Protein AF-0000000075210808 (afdb_homodimer)

Sequence (376 aa):
MTNLFKVLSKISIILFYVLSAFGMLIIVLDSFRVFAPDSAITKSLGEVEPIFSYLNLNFHEQPAVYSQKSFLMLSLVSTITTFAVVVLFLWFMHKLLKNIHTDSLFMIENVSILMKMGLTIMIIGAASSLIEGILINRSLSDVQIANATISYSNIQFADYVINGIVLIIFSLALKKAVIAVEENKHTIMTNLFKVLSKISIILFYVLSAFGMLIIVLDSFRVFAPDSAITKSLGEVEPIFSYLNLNFHEQPAVYSQKSFLMLSLVSTITTFAVVVLFLWFMHKLLKNIHTDSLFMIENVSILMKMGLTIMIIGAASSLIEGILINRSLSDVQIANATISYSNIQFADYVINGIVLIIFSLALKKAVIAVEENKHTI

pLDDT: mean 92.18, std 7.89, range [45.06, 98.38]

Structure (mmCIF, N/CA/C/O backbone):
data_AF-0000000075210808-model_v1
#
loop_
_entity.id
_entity.type
_entity.pdbx_description
1 polymer 'DUF2975 domain-containing protein'
#
loop_
_atom_site.group_PDB
_atom_site.id
_atom_site.type_symbol
_atom_site.label_atom_id
_atom_site.label_alt_id
_atom_site.label_comp_id
_atom_site.label_asym_id
_atom_site.label_entity_id
_atom_site.label_seq_id
_atom_site.pdbx_PDB_ins_code
_atom_site.Cartn_x
_atom_site.Cartn_y
_atom_site.Cartn_z
_atom_site.occupancy
_atom_site.B_iso_or_equiv
_atom_site.auth_seq_id
_atom_site.auth_comp_id
_atom_site.auth_asym_id
_atom_site.auth_atom_id
_atom_site.pdbx_PDB_model_num
ATOM 1 N N . MET A 1 1 ? 1.921 13.906 25.094 1 62.72 1 MET A N 1
ATOM 2 C CA . MET A 1 1 ? 1.88 13.805 23.641 1 62.72 1 MET A CA 1
ATOM 3 C C . MET A 1 1 ? 3.201 14.258 23.031 1 62.72 1 MET A C 1
ATOM 5 O O . MET A 1 1 ? 3.701 13.633 22.094 1 62.72 1 MET A O 1
ATOM 9 N N . THR A 1 2 ? 3.939 15.086 23.656 1 67.38 2 THR A N 1
ATOM 10 C CA . THR A 1 2 ? 5.246 15.555 23.203 1 67.38 2 THR A CA 1
ATOM 11 C C . THR A 1 2 ? 6.27 14.422 23.25 1 67.38 2 THR A C 1
ATOM 13 O O . THR A 1 2 ? 7.074 14.258 22.328 1 67.38 2 THR A O 1
ATOM 16 N N . ASN A 1 3 ? 5.957 13.594 24.109 1 88.31 3 ASN A N 1
ATOM 17 C CA . ASN A 1 3 ? 6.91 12.5 24.266 1 88.31 3 ASN A CA 1
ATOM 18 C C . ASN A 1 3 ? 6.73 11.445 23.188 1 88.31 3 ASN A C 1
ATOM 20 O O . ASN A 1 3 ? 7.703 10.82 22.766 1 88.31 3 ASN A O 1
ATOM 24 N N . LEU A 1 4 ? 5.598 11.281 22.75 1 90.5 4 LEU A N 1
ATOM 25 C CA . LEU A 1 4 ? 5.312 10.297 21.719 1 90.5 4 LEU A CA 1
ATOM 26 C C . LEU A 1 4 ? 6.035 10.648 20.422 1 90.5 4 LEU A C 1
ATOM 28 O O . LEU A 1 4 ? 6.664 9.781 19.797 1 90.5 4 LEU A O 1
ATOM 32 N N . PHE A 1 5 ? 6.023 11.828 20.078 1 93.62 5 PHE A N 1
ATOM 33 C CA . PHE A 1 5 ? 6.66 12.258 18.844 1 93.62 5 PHE A CA 1
ATOM 34 C C . PHE A 1 5 ? 8.18 12.141 18.938 1 93.62 5 PHE A C 1
ATOM 36 O O . PHE A 1 5 ? 8.844 11.82 17.969 1 93.62 5 PHE A O 1
ATOM 43 N N . LYS A 1 6 ? 8.648 12.398 20.109 1 95.31 6 LYS A N 1
ATOM 44 C CA . LYS A 1 6 ? 10.086 12.234 20.328 1 95.31 6 LYS A CA 1
ATOM 45 C C . LYS A 1 6 ? 10.492 10.773 20.172 1 95.31 6 LYS A C 1
ATOM 47 O O . LYS A 1 6 ? 11.5 10.461 19.531 1 95.31 6 LYS A O 1
ATOM 52 N N . VAL A 1 7 ? 9.766 9.93 20.766 1 95.62 7 VAL A N 1
ATOM 53 C CA . VAL A 1 7 ? 10.055 8.5 20.734 1 95.62 7 VAL A CA 1
ATOM 54 C C . VAL A 1 7 ? 9.953 7.992 19.297 1 95.62 7 VAL A C 1
ATOM 56 O O . VAL A 1 7 ? 10.828 7.27 18.812 1 95.62 7 VAL A O 1
ATOM 59 N N . LEU A 1 8 ? 8.875 8.344 18.609 1 95.5 8 LEU A N 1
ATOM 60 C CA . LEU A 1 8 ? 8.672 7.918 17.234 1 95.5 8 LEU A CA 1
ATOM 61 C C . LEU A 1 8 ? 9.781 8.453 16.328 1 95.5 8 LEU A C 1
ATOM 63 O O . LEU A 1 8 ? 10.195 7.785 15.383 1 95.5 8 LEU A O 1
ATOM 67 N N . SER A 1 9 ? 10.227 9.625 16.609 1 96.88 9 SER A N 1
ATOM 68 C CA . SER A 1 9 ? 11.336 10.188 15.844 1 96.88 9 SER A CA 1
ATOM 69 C C . SER A 1 9 ? 12.609 9.367 16.047 1 96.88 9 SER A C 1
ATOM 71 O O . SER A 1 9 ? 13.312 9.062 15.07 1 96.88 9 SER A O 1
ATOM 73 N N . LYS A 1 10 ? 12.883 9.039 17.25 1 97.44 10 LYS A N 1
ATOM 74 C CA . LYS A 1 10 ? 14.062 8.242 17.562 1 97.44 10 LYS A CA 1
ATOM 75 C C . LYS A 1 10 ? 13.977 6.863 16.906 1 97.44 10 LYS A C 1
ATOM 77 O O . LYS A 1 10 ? 14.969 6.371 16.359 1 97.44 10 LYS A O 1
ATOM 82 N N . ILE A 1 11 ? 12.836 6.266 16.969 1 97.12 11 ILE A N 1
ATOM 83 C CA . ILE A 1 11 ? 12.641 4.969 16.328 1 97.12 11 ILE A CA 1
ATOM 84 C C . ILE A 1 11 ? 12.883 5.086 14.82 1 97.12 11 ILE A C 1
ATOM 86 O O . ILE A 1 11 ? 13.539 4.23 14.227 1 97.12 11 ILE A O 1
ATOM 90 N N . SER A 1 12 ? 12.391 6.113 14.258 1 97.31 12 SER A N 1
ATOM 91 C CA . SER A 1 12 ? 12.547 6.324 12.82 1 97.31 12 SER A CA 1
ATOM 92 C C . SER A 1 12 ? 14.016 6.453 12.438 1 97.31 12 SER A C 1
ATOM 94 O O . SER A 1 12 ? 14.461 5.879 11.438 1 97.31 12 SER A O 1
ATOM 96 N N . ILE A 1 13 ? 14.781 7.145 13.195 1 98.06 13 ILE A N 1
ATOM 97 C CA . ILE A 1 13 ? 16.172 7.375 12.844 1 98.06 13 ILE A CA 1
ATOM 98 C C . ILE A 1 13 ? 16.984 6.094 13.062 1 98.06 13 ILE A C 1
ATOM 100 O O . ILE A 1 13 ? 17.922 5.805 12.305 1 98.06 13 ILE A O 1
ATOM 104 N N . ILE A 1 14 ? 16.672 5.406 14.07 1 98.38 14 ILE A N 1
ATOM 105 C CA . ILE A 1 14 ? 17.344 4.133 14.312 1 98.38 14 ILE A CA 1
ATOM 106 C C . ILE A 1 14 ? 17.078 3.178 13.156 1 98.38 14 ILE A C 1
ATOM 108 O O . ILE A 1 14 ? 18 2.568 12.617 1 98.38 14 ILE A O 1
ATOM 112 N N . LEU A 1 15 ? 15.797 3.064 12.773 1 98.06 15 LEU A N 1
ATOM 113 C CA . LEU A 1 15 ? 15.438 2.205 11.656 1 98.06 15 LEU A CA 1
ATOM 114 C C . LEU A 1 15 ? 16.109 2.682 10.367 1 98.06 15 LEU A C 1
ATOM 116 O O . LEU A 1 15 ? 16.469 1.87 9.516 1 98.06 15 LEU A O 1
ATOM 120 N N . PHE A 1 16 ? 16.234 3.938 10.281 1 98.12 16 PHE A N 1
ATOM 121 C CA . PHE A 1 16 ? 16.906 4.5 9.117 1 98.12 16 PHE A CA 1
ATOM 122 C C . PHE A 1 16 ? 18.344 3.982 9.023 1 98.12 16 PHE A C 1
ATOM 124 O O . PHE A 1 16 ? 18.766 3.502 7.965 1 98.12 16 PHE A O 1
ATOM 131 N N . TYR A 1 17 ? 19.062 4.055 10.062 1 98.25 17 TYR A N 1
ATOM 132 C CA . TYR A 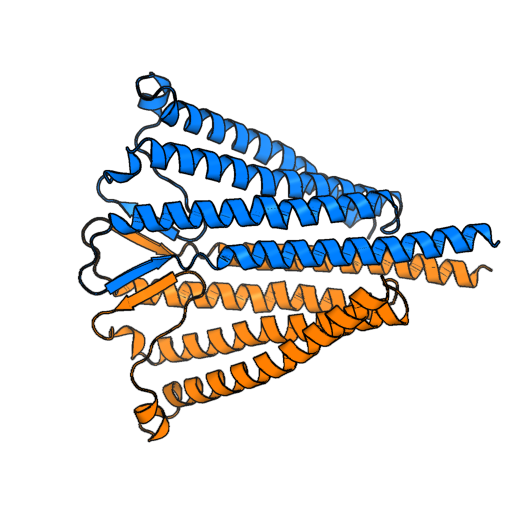1 17 ? 20.453 3.633 10.047 1 98.25 17 TYR A CA 1
ATOM 133 C C . TYR A 1 17 ? 20.562 2.123 9.867 1 98.25 17 TYR A C 1
ATOM 135 O O . TYR A 1 17 ? 21.406 1.641 9.102 1 98.25 17 TYR A O 1
ATOM 143 N N . VAL A 1 18 ? 19.75 1.401 10.523 1 98.25 18 VAL A N 1
ATOM 144 C CA . VAL A 1 18 ? 19.781 -0.055 10.438 1 98.25 18 VAL A CA 1
ATOM 145 C C . VAL A 1 18 ? 19.469 -0.499 9.008 1 98.25 18 VAL A C 1
ATOM 147 O O . VAL A 1 18 ? 20.203 -1.296 8.422 1 98.25 18 VAL A O 1
ATOM 150 N N . LEU A 1 19 ? 18.422 0.028 8.445 1 97.75 19 LEU A N 1
ATOM 151 C CA . LEU A 1 19 ? 18 -0.379 7.105 1 97.75 19 LEU A CA 1
ATOM 152 C C . LEU A 1 19 ? 18.969 0.145 6.051 1 97.75 19 LEU A C 1
ATOM 154 O O . LEU A 1 19 ? 19.172 -0.495 5.016 1 97.75 19 LEU A O 1
ATOM 158 N N . SER A 1 20 ? 19.547 1.291 6.328 1 98.25 20 SER A N 1
ATOM 159 C CA . SER A 1 20 ? 20.562 1.795 5.41 1 98.25 20 SER A CA 1
ATOM 160 C C . SER A 1 20 ? 21.766 0.872 5.371 1 98.25 20 SER A C 1
ATOM 162 O O . SER A 1 20 ? 22.281 0.564 4.293 1 98.25 20 SER A O 1
ATOM 164 N N . ALA A 1 21 ? 22.141 0.429 6.504 1 97.94 21 ALA A N 1
ATOM 165 C CA . ALA A 1 21 ? 23.281 -0.479 6.57 1 97.94 21 ALA A CA 1
ATOM 166 C C . ALA A 1 21 ? 22.969 -1.816 5.91 1 97.94 21 ALA A C 1
ATOM 168 O O . ALA A 1 21 ? 23.734 -2.305 5.074 1 97.94 21 ALA A O 1
ATOM 169 N N . PHE A 1 22 ? 21.844 -2.314 6.297 1 97.06 22 PHE A N 1
ATOM 170 C CA . PHE A 1 22 ? 21.422 -3.588 5.73 1 97.06 22 PHE A CA 1
ATOM 171 C C . PHE A 1 22 ? 21.203 -3.469 4.227 1 97.06 22 PHE A C 1
ATOM 173 O O . PHE A 1 22 ? 21.609 -4.355 3.467 1 97.06 22 PHE A O 1
ATOM 180 N N . GLY A 1 23 ? 20.547 -2.398 3.828 1 96.38 23 GLY A N 1
ATOM 181 C CA . GLY A 1 23 ? 20.312 -2.168 2.412 1 96.38 23 GLY A CA 1
ATOM 182 C C . GLY A 1 23 ? 21.594 -2.031 1.61 1 96.38 23 GLY A C 1
ATOM 183 O O . GLY A 1 23 ? 21.719 -2.602 0.524 1 96.38 23 GLY A O 1
ATOM 184 N N . MET A 1 24 ? 22.547 -1.296 2.16 1 97.5 24 MET A N 1
ATOM 185 C CA . MET A 1 24 ? 23.828 -1.122 1.483 1 97.5 24 MET A CA 1
ATOM 186 C C . MET A 1 24 ? 24.547 -2.459 1.319 1 97.5 24 MET A C 1
ATOM 188 O O . MET A 1 24 ? 25.109 -2.738 0.263 1 97.5 24 MET A O 1
ATOM 192 N N . LEU A 1 25 ? 24.484 -3.25 2.314 1 96.62 25 LEU A N 1
ATOM 193 C CA . LEU A 1 25 ? 25.109 -4.566 2.248 1 96.62 25 LEU A CA 1
ATOM 194 C C . LEU A 1 25 ? 24.469 -5.414 1.149 1 96.62 25 LEU A C 1
ATOM 196 O O . LEU A 1 25 ? 25.188 -6.023 0.344 1 96.62 25 LEU A O 1
ATOM 200 N N . ILE A 1 26 ? 23.188 -5.445 1.104 1 95.31 26 ILE A N 1
ATOM 201 C CA . ILE A 1 26 ? 22.469 -6.25 0.114 1 95.31 26 ILE A CA 1
ATOM 202 C C . ILE A 1 26 ? 22.781 -5.723 -1.288 1 95.31 26 ILE A C 1
ATOM 204 O O . ILE A 1 26 ? 23 -6.504 -2.217 1 95.31 26 ILE A O 1
ATOM 208 N N . ILE A 1 27 ? 22.781 -4.438 -1.438 1 96.81 27 ILE A N 1
ATOM 209 C CA . ILE A 1 27 ? 23.047 -3.818 -2.732 1 96.81 27 ILE A CA 1
ATOM 210 C C . ILE A 1 27 ? 24.438 -4.184 -3.209 1 96.81 27 ILE A C 1
ATOM 212 O O . ILE A 1 27 ? 24.641 -4.523 -4.379 1 96.81 27 ILE A O 1
ATOM 216 N N . VAL A 1 28 ? 25.375 -4.137 -2.314 1 96.12 28 VAL A N 1
ATOM 217 C CA . VAL A 1 28 ? 26.75 -4.484 -2.668 1 96.12 28 VAL A CA 1
ATOM 218 C C . VAL A 1 28 ? 26.812 -5.953 -3.084 1 96.12 28 VAL A C 1
ATOM 220 O O . VAL A 1 28 ? 27.406 -6.285 -4.113 1 96.12 28 VAL A O 1
ATOM 223 N N . LEU A 1 29 ? 26.219 -6.781 -2.314 1 94.31 29 LEU A N 1
ATOM 224 C CA . LEU A 1 29 ? 26.25 -8.203 -2.625 1 94.31 29 LEU A CA 1
ATOM 225 C C . LEU A 1 29 ? 25.578 -8.484 -3.967 1 94.31 29 LEU A C 1
ATOM 227 O O . LEU A 1 29 ? 26.094 -9.25 -4.777 1 94.31 29 LEU A O 1
ATOM 231 N N . ASP A 1 30 ? 24.484 -7.836 -4.195 1 93.94 30 ASP A N 1
ATOM 232 C CA . ASP A 1 30 ? 23.781 -7.996 -5.465 1 93.94 30 ASP A CA 1
ATOM 233 C C . ASP A 1 30 ? 24.609 -7.438 -6.621 1 93.94 30 ASP A C 1
ATOM 235 O O . ASP A 1 30 ? 24.547 -7.957 -7.738 1 93.94 30 ASP A O 1
ATOM 239 N N . SER A 1 31 ? 25.312 -6.406 -6.324 1 95.44 31 SER A N 1
ATOM 240 C CA . SER A 1 31 ? 26.156 -5.809 -7.363 1 95.44 31 SER A CA 1
ATOM 241 C C . SER A 1 31 ? 27.25 -6.773 -7.816 1 95.44 31 SER A C 1
ATOM 243 O O . SER A 1 31 ? 27.609 -6.797 -8.992 1 95.44 31 SER A O 1
ATOM 245 N N . PHE A 1 32 ? 27.75 -7.609 -6.91 1 94.44 32 PHE A N 1
ATOM 246 C CA . PHE A 1 32 ? 28.75 -8.602 -7.273 1 94.44 32 PHE A CA 1
ATOM 247 C C . PHE A 1 32 ? 28.172 -9.641 -8.227 1 94.44 32 PHE A C 1
ATOM 249 O O . PHE A 1 32 ? 28.844 -10.094 -9.156 1 94.44 32 PHE A O 1
ATOM 256 N N . ARG A 1 33 ? 26.969 -9.969 -7.977 1 93.62 33 ARG A N 1
ATOM 257 C CA . ARG A 1 33 ? 26.328 -10.953 -8.836 1 93.62 33 ARG A CA 1
ATOM 258 C C . ARG A 1 33 ? 26.219 -10.438 -10.273 1 93.62 33 ARG A C 1
ATOM 260 O O . ARG A 1 33 ? 26.328 -11.219 -11.227 1 93.62 33 ARG A O 1
ATOM 267 N N . VAL A 1 34 ? 26.078 -9.133 -10.398 1 94.88 34 VAL A N 1
ATOM 268 C CA . VAL A 1 34 ? 25.844 -8.523 -11.711 1 94.88 34 VAL A CA 1
ATOM 269 C C . VAL A 1 34 ? 27.188 -8.219 -12.367 1 94.88 34 VAL A C 1
ATOM 271 O O . VAL A 1 34 ? 27.391 -8.539 -13.547 1 94.88 34 VAL A O 1
ATOM 274 N N . PHE A 1 35 ? 28.141 -7.68 -11.641 1 95.19 35 PHE A N 1
ATOM 275 C CA . PHE A 1 35 ? 29.328 -7.09 -12.266 1 95.19 35 PHE A CA 1
ATOM 276 C C . PHE A 1 35 ? 30.531 -7.992 -12.086 1 95.19 35 PHE A C 1
ATOM 278 O O . PHE A 1 35 ? 31.547 -7.832 -12.781 1 95.19 35 PHE A O 1
ATOM 285 N N . ALA A 1 36 ? 30.578 -8.914 -11.156 1 94 36 ALA A N 1
ATOM 286 C CA . ALA A 1 36 ? 31.688 -9.828 -10.93 1 94 36 ALA A CA 1
ATOM 287 C C . ALA A 1 36 ? 31.172 -11.25 -10.664 1 94 36 ALA A C 1
ATOM 289 O O . ALA A 1 36 ? 31.453 -11.82 -9.602 1 94 36 ALA A O 1
ATOM 290 N N . PRO A 1 37 ? 30.5 -11.844 -11.68 1 90.62 37 PRO A N 1
ATOM 291 C CA . PRO A 1 37 ? 29.859 -13.148 -11.469 1 90.62 37 PRO A CA 1
ATOM 292 C C . PRO A 1 37 ? 30.875 -14.25 -11.148 1 90.62 37 PRO A C 1
ATOM 294 O O . PRO A 1 37 ? 30.516 -15.234 -10.484 1 90.62 37 PRO A O 1
ATOM 297 N N . ASP A 1 38 ? 32.094 -14.117 -11.508 1 91.56 38 ASP A N 1
ATOM 298 C CA . ASP A 1 38 ? 33.094 -15.172 -11.32 1 91.56 38 ASP A CA 1
ATOM 299 C C . ASP A 1 38 ? 33.969 -14.906 -10.086 1 91.56 38 ASP A C 1
ATOM 301 O O . ASP A 1 38 ? 34.875 -15.656 -9.789 1 91.56 38 ASP A O 1
ATOM 305 N N . SER A 1 39 ? 33.656 -13.906 -9.414 1 92.94 39 SER A N 1
ATOM 306 C CA . SER A 1 39 ? 34.469 -13.57 -8.234 1 92.94 39 SER A CA 1
ATOM 307 C C . SER A 1 39 ? 34.219 -14.57 -7.109 1 92.94 39 SER A C 1
ATOM 309 O O . SER A 1 39 ? 33.219 -15.266 -7.086 1 92.94 39 SER A O 1
ATOM 311 N N . ALA A 1 40 ? 35.125 -14.617 -6.141 1 93.69 40 ALA A N 1
ATOM 312 C CA . ALA A 1 40 ? 35.031 -15.5 -4.984 1 93.69 40 ALA A CA 1
ATOM 313 C C . ALA A 1 40 ? 33.844 -15.133 -4.113 1 93.69 40 ALA A C 1
ATOM 315 O O . ALA A 1 40 ? 33.156 -16.016 -3.564 1 93.69 40 ALA A O 1
ATOM 316 N N . ILE A 1 41 ? 33.562 -13.969 -4.039 1 92.88 41 ILE A N 1
ATOM 317 C CA . ILE A 1 41 ? 32.438 -13.484 -3.24 1 92.88 41 ILE A CA 1
ATOM 318 C C . ILE A 1 41 ? 31.109 -13.984 -3.838 1 92.88 41 ILE A C 1
ATOM 320 O O . ILE A 1 41 ? 30.266 -14.523 -3.123 1 92.88 41 ILE A O 1
ATOM 324 N N . THR A 1 42 ? 30.906 -13.805 -5.074 1 91.75 42 THR A N 1
ATOM 325 C CA . THR A 1 42 ? 29.688 -14.242 -5.746 1 91.75 42 THR A CA 1
ATOM 326 C C . THR A 1 42 ? 29.5 -15.75 -5.602 1 91.75 42 THR A C 1
ATOM 328 O O . THR A 1 42 ? 28.391 -16.234 -5.363 1 91.75 42 THR A O 1
ATOM 331 N N . LYS A 1 43 ? 30.578 -16.5 -5.703 1 92.25 43 LYS A N 1
ATOM 332 C CA . LYS A 1 43 ? 30.516 -17.953 -5.559 1 92.25 43 LYS A CA 1
ATOM 333 C C . LYS A 1 43 ? 30.109 -18.344 -4.141 1 92.25 43 LYS A C 1
ATOM 335 O O . LYS A 1 43 ? 29.406 -19.344 -3.941 1 92.25 43 LYS A O 1
ATOM 340 N N . SER A 1 44 ? 30.516 -17.547 -3.207 1 92.12 44 SER A N 1
ATOM 341 C CA . SER A 1 44 ? 30.203 -17.828 -1.811 1 92.12 44 SER A CA 1
ATOM 342 C C . SER A 1 44 ? 28.734 -17.516 -1.505 1 92.12 44 SER A C 1
ATOM 344 O O . SER A 1 44 ? 28.172 -18.047 -0.546 1 92.12 44 SER A O 1
ATOM 346 N N . LEU A 1 45 ? 28.062 -16.656 -2.301 1 90.19 45 LEU A N 1
ATOM 347 C CA . LEU A 1 45 ? 26.688 -16.25 -2.074 1 90.19 45 LEU A CA 1
ATOM 348 C C . LEU A 1 45 ? 25.719 -17.359 -2.471 1 90.19 45 LEU A C 1
ATOM 350 O O . LEU A 1 45 ? 24.594 -17.422 -1.977 1 90.19 45 LEU A O 1
ATOM 354 N N . GLY A 1 46 ? 26.109 -18.188 -3.217 1 88 46 GLY A N 1
ATOM 355 C CA . GLY A 1 46 ? 25.281 -19.312 -3.623 1 88 46 GLY A CA 1
ATOM 356 C C . GLY A 1 46 ? 24.266 -18.953 -4.699 1 88 46 GLY A C 1
ATOM 357 O O . GLY A 1 46 ? 24.5 -18.031 -5.484 1 88 46 GLY A O 1
ATOM 358 N N . GLU A 1 47 ? 23.125 -19.625 -4.75 1 88.44 47 GLU A N 1
ATOM 359 C CA . GLU A 1 47 ? 22.109 -19.453 -5.789 1 88.44 47 GLU A CA 1
ATOM 360 C C . GLU A 1 47 ? 21.297 -18.188 -5.566 1 88.44 47 GLU A C 1
ATOM 362 O O . GLU A 1 47 ? 21.188 -17.703 -4.438 1 88.44 47 GLU A O 1
ATOM 367 N N . VAL A 1 48 ? 20.859 -17.703 -6.691 1 89.38 48 VAL A N 1
ATOM 368 C CA . VAL A 1 48 ? 20.047 -16.484 -6.656 1 89.38 48 VAL A CA 1
ATOM 369 C C . VAL A 1 48 ? 18.641 -16.812 -6.18 1 89.38 48 VAL A C 1
ATOM 371 O O . VAL A 1 48 ? 17.953 -17.672 -6.762 1 89.38 48 VAL A O 1
ATOM 374 N N . GLU A 1 49 ? 18.25 -16.125 -5.102 1 86.56 49 GLU A N 1
ATOM 375 C CA . GLU A 1 49 ? 16.891 -16.25 -4.57 1 86.56 49 GLU A CA 1
ATOM 376 C C . GLU A 1 49 ? 16.266 -14.875 -4.348 1 86.56 49 GLU A C 1
ATOM 378 O O . GLU A 1 49 ? 16.344 -14.328 -3.25 1 86.56 49 GLU A O 1
ATOM 383 N N . PRO A 1 50 ? 15.68 -14.461 -5.426 1 88.19 50 PRO A N 1
ATOM 384 C CA . PRO A 1 50 ? 15.055 -13.141 -5.281 1 88.19 50 PRO A CA 1
ATOM 385 C C . PRO A 1 50 ? 13.969 -13.117 -4.207 1 88.19 50 PRO A C 1
ATOM 387 O O . PRO A 1 50 ? 13.281 -14.125 -3.996 1 88.19 50 PRO A O 1
ATOM 390 N N . ILE A 1 51 ? 13.891 -12.023 -3.58 1 84.12 51 ILE A N 1
ATOM 391 C CA . ILE A 1 51 ? 12.844 -11.805 -2.584 1 84.12 51 ILE A CA 1
ATOM 392 C C . ILE A 1 51 ? 11.781 -10.859 -3.141 1 84.12 51 ILE A C 1
ATOM 394 O O . ILE A 1 51 ? 12.086 -9.719 -3.49 1 84.12 51 ILE A O 1
ATOM 398 N N . PHE A 1 52 ? 10.609 -11.438 -3.229 1 88.25 52 PHE A N 1
ATOM 399 C CA . PHE A 1 52 ? 9.484 -10.625 -3.686 1 88.25 52 PHE A CA 1
ATOM 400 C C . PHE A 1 52 ? 8.594 -10.227 -2.516 1 88.25 52 PHE A C 1
ATOM 402 O O . PHE A 1 52 ? 8.453 -10.977 -1.552 1 88.25 52 PHE A O 1
ATOM 409 N N . SER A 1 53 ? 8.039 -9.078 -2.648 1 83.62 53 SER A N 1
ATOM 410 C CA . SER A 1 53 ? 7.262 -8.523 -1.55 1 83.62 53 SER A CA 1
ATOM 411 C C . SER A 1 53 ? 5.977 -9.312 -1.327 1 83.62 53 SER A C 1
ATOM 413 O O . SER A 1 53 ? 5.586 -9.562 -0.186 1 83.62 53 SER A O 1
ATOM 415 N N . TYR A 1 54 ? 5.379 -9.781 -2.389 1 84 54 TYR A N 1
ATOM 416 C CA . TYR A 1 54 ? 4.012 -10.258 -2.215 1 84 54 TYR A CA 1
ATOM 417 C C . TYR A 1 54 ? 3.883 -11.711 -2.645 1 84 54 TYR A C 1
ATOM 419 O O . TYR A 1 54 ? 2.842 -12.344 -2.434 1 84 54 TYR A O 1
ATOM 427 N N . LEU A 1 55 ? 4.961 -12.164 -3.207 1 91 55 LEU A N 1
ATOM 428 C CA . LEU A 1 55 ? 4.918 -13.531 -3.717 1 91 55 LEU A CA 1
ATOM 429 C C . LEU A 1 55 ? 6.16 -14.312 -3.291 1 91 55 LEU A C 1
ATOM 431 O O . LEU A 1 55 ? 7.277 -13.797 -3.371 1 91 55 LEU A O 1
ATOM 435 N N . ASN A 1 56 ? 5.852 -15.43 -2.682 1 92 56 ASN A N 1
ATOM 436 C CA . ASN A 1 56 ? 6.93 -16.375 -2.432 1 92 56 ASN A CA 1
ATOM 437 C C . ASN A 1 56 ? 7.023 -17.422 -3.533 1 92 56 ASN A C 1
ATOM 439 O O . ASN A 1 56 ? 6.109 -18.234 -3.705 1 92 56 ASN A O 1
ATOM 443 N N . LEU A 1 57 ? 8.07 -17.359 -4.258 1 93.94 57 LEU A N 1
ATOM 444 C CA . LEU A 1 57 ? 8.328 -18.266 -5.371 1 93.94 57 LEU A CA 1
ATOM 445 C C . LEU A 1 57 ? 9.617 -19.047 -5.145 1 93.94 57 LEU A C 1
ATOM 447 O O . LEU A 1 57 ? 10.703 -18.469 -5.105 1 93.94 57 LEU A O 1
ATOM 451 N N . ASN A 1 58 ? 9.461 -20.312 -4.945 1 93.94 58 ASN A N 1
ATOM 452 C CA . ASN A 1 58 ? 10.609 -21.172 -4.691 1 93.94 58 ASN A CA 1
ATOM 453 C C . ASN A 1 58 ? 10.711 -22.281 -5.73 1 93.94 58 ASN A C 1
ATOM 455 O O . ASN A 1 58 ? 9.977 -23.266 -5.68 1 93.94 58 ASN A O 1
ATOM 459 N N . PHE A 1 59 ? 11.703 -22.203 -6.574 1 96.38 59 PHE A N 1
ATOM 460 C CA . PHE A 1 59 ? 11.93 -23.219 -7.594 1 96.38 59 PHE A CA 1
ATOM 461 C C . PHE A 1 59 ? 12.703 -24.406 -7.02 1 96.38 59 PHE A C 1
ATOM 463 O O . PHE A 1 59 ? 13.602 -24.219 -6.203 1 96.38 59 PHE A O 1
ATOM 470 N N . HIS A 1 60 ? 12.391 -25.594 -7.488 1 95.31 60 HIS A N 1
ATOM 471 C CA . HIS A 1 60 ? 13.141 -26.766 -7.074 1 95.31 60 HIS A CA 1
ATOM 472 C C . HIS A 1 60 ? 14.57 -26.734 -7.609 1 95.31 60 HIS A C 1
ATOM 474 O O . HIS A 1 60 ? 15.508 -27.156 -6.93 1 95.31 60 HIS A O 1
ATOM 480 N N . GLU A 1 61 ? 14.688 -26.219 -8.797 1 94.31 61 GLU A N 1
ATOM 481 C CA . GLU A 1 61 ? 15.969 -25.938 -9.445 1 94.31 61 GLU A CA 1
ATOM 482 C C . GLU A 1 61 ? 16.031 -24.5 -9.945 1 94.31 61 GLU A C 1
ATOM 484 O O . GLU A 1 61 ? 15 -23.922 -10.305 1 94.31 61 GLU A O 1
ATOM 489 N N . GLN A 1 62 ? 17.141 -23.984 -9.961 1 93.38 62 GLN A N 1
ATOM 490 C CA . GLN A 1 62 ? 17.281 -22.594 -10.375 1 93.38 62 GLN A CA 1
ATOM 491 C C . GLN A 1 62 ? 16.828 -22.406 -11.82 1 93.38 62 GLN A C 1
ATOM 493 O O . GLN A 1 62 ? 17.359 -23.031 -12.734 1 93.38 62 GLN A O 1
ATOM 498 N N . PRO A 1 63 ? 15.945 -21.578 -11.898 1 94.56 63 PRO A N 1
ATOM 499 C CA . PRO A 1 63 ? 15.469 -21.344 -13.266 1 94.56 63 PRO A CA 1
ATOM 500 C C . PRO A 1 63 ? 16.469 -20.562 -14.117 1 94.56 63 PRO A C 1
ATOM 502 O O . PRO A 1 63 ? 17.297 -19.828 -13.578 1 94.56 63 PRO A O 1
ATOM 505 N N . ALA A 1 64 ? 16.344 -20.656 -15.398 1 93.25 64 ALA A N 1
ATOM 506 C CA . ALA A 1 64 ? 17.266 -20.016 -16.344 1 93.25 64 ALA A CA 1
ATOM 507 C C . ALA A 1 64 ? 17.203 -18.5 -16.219 1 93.25 64 ALA A C 1
ATOM 509 O O . ALA A 1 64 ? 18.219 -17.812 -16.375 1 93.25 64 ALA A O 1
ATOM 510 N N . VAL A 1 65 ? 16.062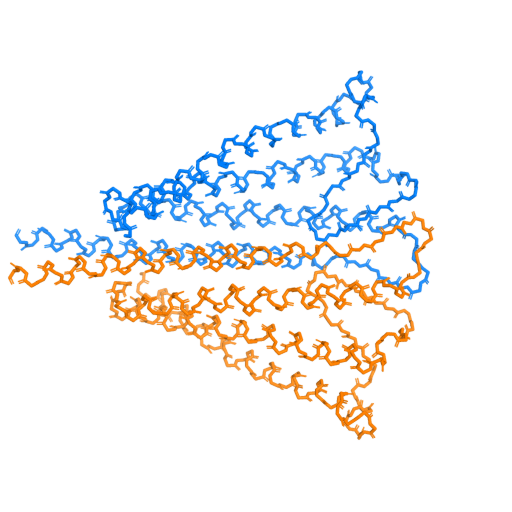 -17.984 -15.906 1 95.5 65 VAL A N 1
ATOM 511 C CA . VAL A 1 65 ? 15.836 -16.547 -15.875 1 95.5 65 VAL A CA 1
ATOM 512 C C . VAL A 1 65 ? 16.688 -15.914 -14.781 1 95.5 65 VAL A C 1
ATOM 514 O O . VAL A 1 65 ? 17.172 -14.781 -14.93 1 95.5 65 VAL A O 1
ATOM 517 N N . TYR A 1 66 ? 16.984 -16.656 -13.711 1 94.31 66 TYR A N 1
ATOM 518 C CA . TYR A 1 66 ? 17.719 -16.109 -12.57 1 94.31 66 TYR A CA 1
ATOM 519 C C . TYR A 1 66 ? 19.203 -15.969 -12.891 1 94.31 66 TYR A C 1
ATOM 521 O O . TYR A 1 66 ? 19.953 -15.305 -12.164 1 94.31 66 TYR A O 1
ATOM 529 N N . SER A 1 67 ? 19.625 -16.516 -13.984 1 91.75 67 SER A N 1
ATOM 530 C CA . SER A 1 67 ? 21.031 -16.422 -14.391 1 91.75 67 SER A CA 1
ATOM 531 C C . SER A 1 67 ? 21.234 -15.352 -15.453 1 91.75 67 SER A C 1
ATOM 533 O O . SER A 1 67 ? 22.359 -14.992 -15.781 1 91.75 67 SER A O 1
ATOM 535 N N . GLN A 1 68 ? 20.188 -14.797 -15.953 1 95 68 GLN A N 1
ATOM 536 C CA . GLN A 1 68 ? 20.266 -13.758 -16.984 1 95 68 GLN A CA 1
ATOM 537 C C . GLN A 1 68 ? 20.75 -12.438 -16.391 1 95 68 GLN A C 1
ATOM 539 O O . GLN A 1 68 ? 20.234 -11.984 -15.367 1 95 68 GLN A O 1
ATOM 544 N N . LYS A 1 69 ? 21.656 -11.812 -17.094 1 95.19 69 LYS A N 1
ATOM 545 C CA . LYS A 1 69 ? 22.219 -10.555 -16.625 1 95.19 69 LYS A CA 1
ATOM 546 C C . LYS A 1 69 ? 21.141 -9.469 -16.531 1 95.19 69 LYS A C 1
ATOM 548 O O . LYS A 1 69 ? 21.141 -8.664 -15.609 1 95.19 69 LYS A O 1
ATOM 553 N N . SER A 1 70 ? 20.266 -9.508 -17.5 1 96.12 70 SER A N 1
ATOM 554 C CA . SER A 1 70 ? 19.203 -8.508 -17.5 1 96.12 70 SER A CA 1
ATOM 555 C C . SER A 1 70 ? 18.312 -8.656 -16.281 1 96.12 70 SER A C 1
ATOM 557 O O . SER A 1 70 ? 17.859 -7.66 -15.703 1 96.12 70 SER A O 1
ATOM 559 N N . PHE A 1 71 ? 18.016 -9.883 -15.898 1 97.25 71 PHE A N 1
ATOM 560 C CA . PHE A 1 71 ? 17.219 -10.133 -14.711 1 97.25 71 PHE A CA 1
ATOM 561 C C . PHE A 1 71 ? 17.953 -9.68 -13.453 1 97.25 71 PHE A C 1
ATOM 563 O O . PHE A 1 71 ? 17.359 -9.008 -12.602 1 97.25 71 PHE A O 1
ATOM 570 N N . LEU A 1 72 ? 19.188 -10.008 -13.352 1 96.44 72 LEU A N 1
ATOM 571 C CA . LEU A 1 72 ? 20 -9.641 -12.195 1 96.44 72 LEU A CA 1
ATOM 572 C C . LEU 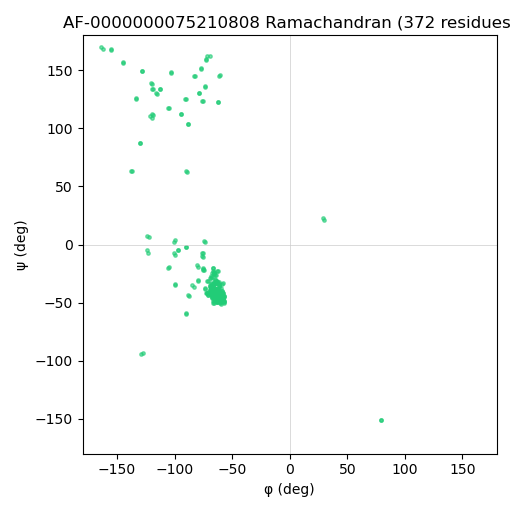A 1 72 ? 20.125 -8.125 -12.078 1 96.44 72 LEU A C 1
ATOM 574 O O . LEU A 1 72 ? 20.062 -7.57 -10.977 1 96.44 72 LEU A O 1
ATOM 578 N N . MET A 1 73 ? 20.281 -7.484 -13.188 1 96.94 73 MET A N 1
ATOM 579 C CA . MET A 1 73 ? 20.375 -6.027 -13.195 1 96.94 73 MET A CA 1
ATOM 580 C C . MET A 1 73 ? 19.062 -5.398 -12.719 1 96.94 73 MET A C 1
ATOM 582 O O . MET A 1 73 ? 19.078 -4.473 -11.906 1 96.94 73 MET A O 1
ATOM 586 N N . LEU A 1 74 ? 18.016 -5.922 -13.266 1 97.19 74 LEU A N 1
ATOM 587 C CA . LEU A 1 74 ? 16.703 -5.414 -12.852 1 97.19 74 LEU A CA 1
ATOM 588 C C . LEU A 1 74 ? 16.469 -5.648 -11.367 1 97.19 74 LEU A C 1
ATOM 590 O O . LEU A 1 74 ? 15.898 -4.801 -10.68 1 97.19 74 LEU A O 1
ATOM 594 N N . SER A 1 75 ? 16.828 -6.797 -10.922 1 96.56 75 SER A N 1
ATOM 595 C CA . SER A 1 75 ? 16.703 -7.117 -9.5 1 96.56 75 SER A CA 1
ATOM 596 C C . SER A 1 75 ? 17.516 -6.152 -8.648 1 96.56 75 SER A C 1
ATOM 598 O O . SER A 1 75 ? 17.062 -5.715 -7.59 1 96.56 75 SER A O 1
ATOM 600 N N . LEU A 1 76 ? 18.703 -5.848 -9.086 1 96.69 76 LEU A N 1
ATOM 601 C CA . LEU A 1 76 ? 19.547 -4.887 -8.383 1 96.69 76 LEU A CA 1
ATOM 602 C C . LEU A 1 76 ? 18.875 -3.518 -8.32 1 96.69 76 LEU A C 1
ATOM 604 O O . LEU A 1 76 ? 18.828 -2.891 -7.262 1 96.69 76 LEU A O 1
ATOM 608 N N . VAL A 1 77 ? 18.359 -3.064 -9.445 1 97.31 77 VAL A N 1
ATOM 609 C CA . VAL A 1 77 ? 17.688 -1.771 -9.492 1 97.31 77 VAL A CA 1
ATOM 610 C C . VAL A 1 77 ? 16.484 -1.784 -8.57 1 97.31 77 VAL A C 1
ATOM 612 O O . VAL A 1 77 ? 16.203 -0.795 -7.891 1 97.31 77 VAL A O 1
ATOM 615 N N . SER A 1 78 ? 15.766 -2.885 -8.57 1 96.19 78 SER A N 1
ATOM 616 C CA . SER A 1 78 ? 14.617 -3.027 -7.68 1 96.19 78 SER A CA 1
ATOM 617 C C . SER A 1 78 ? 15.031 -2.9 -6.215 1 96.19 78 SER A C 1
ATOM 619 O O . SER A 1 78 ? 14.367 -2.215 -5.434 1 96.19 78 SER A O 1
ATOM 621 N N . THR A 1 79 ? 16.094 -3.555 -5.875 1 95.81 79 THR A N 1
ATOM 622 C CA . THR A 1 79 ? 16.594 -3.498 -4.508 1 95.81 79 THR A CA 1
ATOM 623 C C . THR A 1 79 ? 16.984 -2.07 -4.129 1 95.81 79 THR A C 1
ATOM 625 O O . THR A 1 79 ? 16.625 -1.589 -3.053 1 95.81 79 THR A O 1
ATOM 628 N N . ILE A 1 80 ? 17.609 -1.409 -5.027 1 97.31 80 ILE A N 1
ATOM 629 C CA . ILE A 1 80 ? 18.062 -0.04 -4.781 1 97.31 80 ILE A CA 1
ATOM 630 C C . ILE A 1 80 ? 16.844 0.865 -4.578 1 97.31 80 ILE A C 1
ATOM 632 O O . ILE A 1 80 ? 16.797 1.639 -3.619 1 97.31 80 ILE A O 1
ATOM 636 N N . THR A 1 81 ? 15.906 0.714 -5.457 1 96.69 81 THR A N 1
ATOM 637 C CA . THR A 1 81 ? 14.75 1.6 -5.395 1 96.69 81 THR A CA 1
ATOM 638 C C . THR A 1 81 ? 13.898 1.293 -4.164 1 96.69 81 THR A C 1
ATOM 640 O O . THR A 1 81 ? 13.375 2.205 -3.52 1 96.69 81 THR A O 1
ATOM 643 N N . THR A 1 82 ? 13.766 0.048 -3.857 1 95.12 82 THR A N 1
ATOM 644 C CA . THR A 1 82 ? 12.984 -0.336 -2.686 1 95.12 82 THR A CA 1
ATOM 645 C C . THR A 1 82 ? 13.609 0.224 -1.411 1 95.12 82 THR A C 1
ATOM 647 O O . THR A 1 82 ? 12.922 0.836 -0.592 1 95.12 82 THR A O 1
ATOM 650 N N . PHE A 1 83 ? 14.867 0.066 -1.244 1 96.56 83 PHE A N 1
ATOM 651 C CA . PHE A 1 83 ? 15.531 0.577 -0.051 1 96.56 83 PHE A CA 1
ATOM 652 C C . PHE A 1 83 ? 15.539 2.102 -0.046 1 96.56 83 PHE A C 1
ATOM 654 O O . PHE A 1 83 ? 15.438 2.725 1.013 1 96.56 83 PHE A O 1
ATOM 661 N N . ALA A 1 84 ? 15.703 2.664 -1.238 1 97.31 84 ALA A N 1
ATOM 662 C CA . ALA A 1 84 ? 15.68 4.121 -1.318 1 97.31 84 ALA A CA 1
ATOM 663 C C . ALA A 1 84 ? 14.375 4.68 -0.771 1 97.31 84 ALA A C 1
ATOM 665 O O . ALA A 1 84 ? 14.375 5.637 0.009 1 97.31 84 ALA A O 1
ATOM 666 N N . VAL A 1 85 ? 13.289 4.086 -1.128 1 96.5 85 VAL A N 1
ATOM 667 C CA . VAL A 1 85 ? 11.984 4.562 -0.686 1 96.5 85 VAL A CA 1
ATOM 668 C C . VAL A 1 85 ? 11.859 4.414 0.829 1 96.5 85 VAL A C 1
ATOM 670 O O . VAL A 1 85 ? 11.438 5.344 1.519 1 96.5 85 VAL A O 1
ATOM 673 N N . VAL A 1 86 ? 12.242 3.287 1.352 1 96.06 86 VAL A N 1
ATOM 674 C CA . VAL A 1 86 ? 12.062 3 2.771 1 96.06 86 VAL A CA 1
ATOM 675 C C . VAL A 1 86 ? 12.961 3.918 3.602 1 96.06 86 VAL A C 1
ATOM 677 O O . VAL A 1 86 ? 12.508 4.52 4.578 1 96.06 86 VAL A O 1
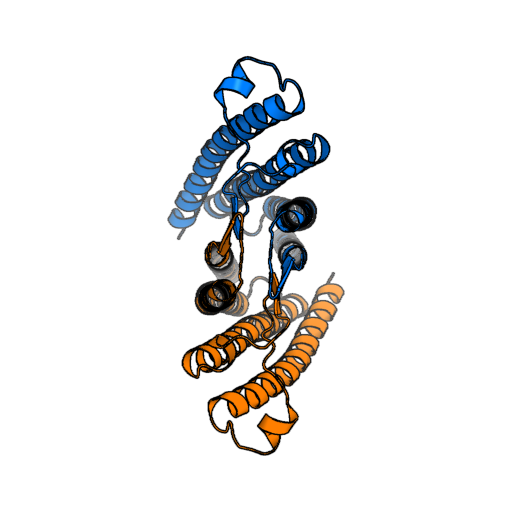ATOM 680 N N . VAL A 1 87 ? 14.172 4.059 3.213 1 98 87 VAL A N 1
ATOM 681 C CA . VAL A 1 87 ? 15.133 4.832 3.992 1 98 87 VAL A CA 1
ATOM 682 C C . VAL A 1 87 ? 14.789 6.32 3.91 1 98 87 VAL A C 1
ATOM 684 O O . VAL A 1 87 ? 14.867 7.035 4.91 1 98 87 VAL A O 1
ATOM 687 N N . LEU A 1 88 ? 14.461 6.766 2.729 1 98 88 LEU A N 1
ATOM 688 C CA . LEU A 1 88 ? 14.07 8.164 2.605 1 98 88 LEU A CA 1
ATOM 689 C C . LEU A 1 88 ? 12.797 8.445 3.393 1 98 88 LEU A C 1
ATOM 691 O O . LEU A 1 88 ? 12.664 9.5 4.02 1 98 88 LEU A O 1
ATOM 695 N N . PHE A 1 89 ? 11.852 7.551 3.355 1 97.06 89 PHE A N 1
ATOM 696 C CA . PHE A 1 89 ? 10.641 7.707 4.148 1 97.06 89 PHE A CA 1
ATOM 697 C C . PHE A 1 89 ? 10.977 7.844 5.629 1 97.06 89 PHE A C 1
ATOM 699 O O . PHE A 1 89 ? 10.469 8.742 6.309 1 97.06 89 PHE A O 1
ATOM 706 N N . LEU A 1 90 ? 11.797 6.965 6.074 1 97.62 90 LEU A N 1
ATOM 707 C CA . LEU A 1 90 ? 12.172 6.984 7.48 1 97.62 90 LEU A CA 1
ATOM 708 C C . LEU A 1 90 ? 12.906 8.273 7.828 1 97.62 90 LEU A C 1
ATOM 710 O O . LEU A 1 90 ? 12.695 8.844 8.898 1 97.62 90 LEU A O 1
ATOM 714 N N . TRP A 1 91 ? 13.797 8.727 6.945 1 97.88 91 TRP A N 1
ATOM 715 C CA . TRP A 1 91 ? 14.531 9.977 7.152 1 97.88 91 TRP A CA 1
ATOM 716 C C . TRP A 1 91 ? 13.57 11.156 7.25 1 97.88 91 TRP A C 1
ATOM 718 O O . TRP A 1 91 ? 13.672 11.977 8.164 1 97.88 91 TRP A O 1
ATOM 728 N N . PHE A 1 92 ? 12.625 11.211 6.348 1 97.25 92 PHE A N 1
ATOM 729 C CA . PHE A 1 92 ? 11.656 12.305 6.344 1 97.25 92 PHE A CA 1
ATOM 730 C C . PHE A 1 92 ? 10.742 12.227 7.562 1 97.25 92 PHE A C 1
ATOM 732 O O . PHE A 1 92 ? 10.391 13.25 8.148 1 97.25 92 PHE A O 1
ATOM 739 N N . MET A 1 93 ? 10.375 11.016 7.895 1 96.38 93 MET A N 1
ATOM 740 C CA . MET A 1 93 ? 9.539 10.836 9.078 1 96.38 93 MET A CA 1
ATOM 741 C C . MET A 1 93 ? 10.273 11.297 10.336 1 96.38 93 MET A C 1
ATOM 743 O O . MET A 1 93 ? 9.68 11.938 11.211 1 96.38 93 MET A O 1
ATOM 747 N N . HIS A 1 94 ? 11.539 10.953 10.445 1 97.25 94 HIS A N 1
ATOM 748 C CA . HIS A 1 94 ? 12.344 11.406 11.578 1 97.25 94 HIS A CA 1
ATOM 749 C C . HIS A 1 94 ? 12.352 12.93 11.664 1 97.25 94 HIS A C 1
ATOM 751 O O . HIS A 1 94 ? 12.094 13.492 12.734 1 97.25 94 HIS A O 1
ATOM 757 N N . LYS A 1 95 ? 12.656 13.562 10.555 1 96.81 95 LYS A N 1
ATOM 758 C CA . LYS A 1 95 ? 12.719 15.016 10.531 1 96.81 95 LYS A CA 1
ATOM 759 C C . LYS A 1 95 ? 11.367 15.641 10.875 1 96.81 95 LYS A C 1
ATOM 761 O O . LYS A 1 95 ? 11.297 16.609 11.633 1 96.81 95 LYS A O 1
ATOM 766 N N . LEU A 1 96 ? 10.32 15.117 10.289 1 95.75 96 LEU A N 1
ATOM 767 C CA . LEU A 1 96 ? 8.977 15.625 10.523 1 95.75 96 LEU A CA 1
ATOM 768 C C . LEU A 1 96 ? 8.602 15.508 11.992 1 95.75 96 LEU A C 1
ATOM 770 O O . LEU A 1 96 ? 8.148 16.484 12.602 1 95.75 96 LEU A O 1
ATOM 774 N N . LEU A 1 97 ? 8.781 14.344 12.562 1 95.69 97 LEU A N 1
ATOM 775 C CA . LEU A 1 97 ? 8.398 14.078 13.945 1 95.69 97 LEU A CA 1
ATOM 776 C C . LEU A 1 97 ? 9.242 14.914 14.906 1 95.69 97 LEU A C 1
ATOM 778 O O . LEU A 1 97 ? 8.742 15.367 15.938 1 95.69 97 LEU A O 1
ATOM 782 N N . LYS A 1 98 ? 10.5 15.031 14.625 1 95 98 LYS A N 1
ATOM 783 C CA . LYS A 1 98 ? 11.367 15.891 15.422 1 95 98 LYS A CA 1
ATOM 784 C C . LYS A 1 98 ? 10.852 17.328 15.438 1 95 98 LYS A C 1
ATOM 786 O O . LYS A 1 98 ? 10.789 17.953 16.5 1 95 98 LYS A O 1
ATOM 791 N N . ASN A 1 99 ? 10.477 17.828 14.266 1 93.44 99 ASN A N 1
ATOM 792 C CA . ASN A 1 99 ? 9.938 19.172 14.172 1 93.44 99 ASN A CA 1
ATOM 793 C C . ASN A 1 99 ? 8.641 19.312 14.969 1 93.44 99 ASN A C 1
ATOM 795 O O . ASN A 1 99 ? 8.422 20.328 15.633 1 93.44 99 ASN A O 1
ATOM 799 N N . ILE A 1 100 ? 7.828 18.375 14.883 1 90.88 100 ILE A N 1
ATOM 800 C CA . ILE A 1 100 ? 6.551 18.422 15.578 1 90.88 100 ILE A CA 1
ATOM 801 C C . ILE A 1 100 ? 6.789 18.438 17.094 1 90.88 100 ILE A C 1
ATOM 803 O O . ILE A 1 100 ? 6.109 19.156 17.828 1 90.88 100 ILE A O 1
ATOM 807 N N . HIS A 1 101 ? 7.719 17.688 17.531 1 88 101 HIS A N 1
ATOM 808 C CA . HIS A 1 101 ? 8.039 17.594 18.953 1 88 101 HIS A CA 1
ATOM 809 C C . HIS A 1 101 ? 8.625 18.891 19.469 1 88 101 HIS A C 1
ATOM 811 O O . HIS A 1 101 ? 8.25 19.359 20.562 1 88 101 HIS A O 1
ATOM 817 N N . THR A 1 102 ? 9.516 19.516 18.734 1 87.56 102 THR A N 1
ATOM 818 C CA . THR A 1 102 ? 10.25 20.688 19.203 1 87.56 102 THR A CA 1
ATOM 819 C C . THR A 1 102 ? 9.43 21.953 19 1 87.56 102 THR A C 1
ATOM 821 O O . THR A 1 102 ? 9.508 22.891 19.797 1 87.56 102 THR A O 1
ATOM 824 N N . ASP A 1 103 ? 8.719 22.016 17.953 1 84.75 103 ASP A N 1
ATOM 825 C CA . ASP A 1 103 ? 7.992 23.234 17.609 1 84.75 103 ASP A CA 1
ATOM 826 C C . ASP A 1 103 ? 6.516 22.938 17.344 1 84.75 103 ASP A C 1
ATOM 828 O O . ASP A 1 103 ? 5.727 22.828 18.281 1 84.75 103 ASP A O 1
ATOM 832 N N . SER A 1 104 ? 6.168 22.703 16.047 1 82.69 104 SER A N 1
ATOM 833 C CA . SER A 1 104 ? 4.789 22.422 15.664 1 82.69 104 SER A CA 1
ATOM 834 C C . SER A 1 104 ? 4.719 21.812 14.266 1 82.69 104 SER A C 1
ATOM 836 O O . SER A 1 104 ? 5.719 21.781 13.547 1 82.69 104 SER A O 1
ATOM 838 N N . LEU A 1 105 ? 3.613 21.391 13.984 1 86.38 105 LEU A N 1
ATOM 839 C CA . LEU A 1 105 ? 3.344 20.906 12.641 1 86.38 105 LEU A CA 1
ATOM 840 C C . LEU A 1 105 ? 3.389 22.031 11.625 1 86.38 105 LEU A C 1
ATOM 842 O O . LEU A 1 105 ? 3.73 21.828 10.453 1 86.38 105 LEU A O 1
ATOM 846 N N . PHE A 1 106 ? 3.16 23.219 12.062 1 83.62 106 PHE A N 1
ATOM 847 C CA . PHE A 1 106 ? 3.014 24.375 11.195 1 83.62 106 PHE A CA 1
ATOM 848 C C . PHE A 1 106 ? 4.359 25.047 10.953 1 83.62 106 PHE A C 1
ATOM 850 O O . PHE A 1 106 ? 4.559 26.203 11.32 1 83.62 106 PHE A O 1
ATOM 857 N N . MET A 1 107 ? 5.164 24.422 10.406 1 87.75 107 MET A N 1
ATOM 858 C CA . MET A 1 107 ? 6.477 24.938 10.016 1 87.75 107 MET A CA 1
ATOM 859 C C . MET A 1 107 ? 6.672 24.844 8.5 1 87.75 107 MET A C 1
ATOM 861 O O . MET A 1 107 ? 6.332 23.828 7.895 1 87.75 107 MET A O 1
ATOM 865 N N . ILE A 1 108 ? 7.223 25.844 8.008 1 90.81 108 ILE A N 1
ATOM 866 C CA . ILE A 1 108 ? 7.488 25.859 6.57 1 90.81 108 ILE A CA 1
ATOM 867 C C . ILE A 1 108 ? 8.375 24.672 6.195 1 90.81 108 ILE A C 1
ATOM 869 O O . ILE A 1 108 ? 8.242 24.094 5.113 1 90.81 108 ILE A O 1
ATOM 873 N N . GLU A 1 109 ? 9.258 24.312 7.078 1 93.62 109 GLU A N 1
ATOM 874 C CA . GLU A 1 109 ? 10.141 23.172 6.859 1 93.62 109 GLU A CA 1
ATOM 875 C C . GLU A 1 109 ? 9.344 21.891 6.672 1 93.62 109 GLU A C 1
ATOM 877 O O . GLU A 1 109 ? 9.719 21.031 5.875 1 93.62 109 GLU A O 1
ATOM 882 N N . ASN A 1 110 ? 8.266 21.781 7.43 1 94.12 110 ASN A N 1
ATOM 883 C CA . ASN A 1 110 ? 7.441 20.594 7.344 1 94.12 110 ASN A CA 1
ATOM 884 C C . ASN A 1 110 ? 6.703 20.516 6.008 1 94.12 110 ASN A C 1
ATOM 886 O O . ASN A 1 110 ? 6.418 19.422 5.516 1 94.12 110 ASN A O 1
ATOM 890 N N . VAL A 1 111 ? 6.402 21.625 5.398 1 94.56 111 VAL A N 1
ATOM 891 C CA . VAL A 1 111 ? 5.805 21.656 4.066 1 94.56 111 VAL A CA 1
ATOM 892 C C . VAL A 1 111 ? 6.75 21 3.064 1 94.56 111 VAL A C 1
ATOM 894 O O . VAL A 1 111 ? 6.34 20.125 2.303 1 94.56 111 VAL A O 1
ATOM 897 N N . SER A 1 112 ? 7.996 21.391 3.172 1 96.94 112 SER A N 1
ATOM 898 C CA . SER A 1 112 ? 9.008 20.844 2.27 1 96.94 112 SER A CA 1
ATOM 899 C C . SER A 1 112 ? 9.219 19.359 2.516 1 96.94 112 SER A C 1
ATOM 901 O O . SER A 1 112 ? 9.375 18.578 1.571 1 96.94 112 SER A O 1
ATOM 903 N N . ILE A 1 113 ? 9.242 18.984 3.705 1 97.31 113 ILE A N 1
ATOM 904 C CA . ILE A 1 113 ? 9.445 17.594 4.074 1 97.31 113 ILE A CA 1
ATOM 905 C C . ILE A 1 113 ? 8.32 16.734 3.506 1 97.31 113 ILE A C 1
ATOM 907 O O . ILE A 1 113 ? 8.578 15.703 2.879 1 97.31 113 ILE A O 1
ATOM 911 N N . LEU A 1 114 ? 7.078 17.125 3.668 1 96.5 114 LEU A N 1
ATOM 912 C CA . LEU A 1 114 ? 5.926 16.375 3.18 1 96.5 114 LEU A CA 1
ATOM 913 C C . LEU A 1 114 ? 5.918 16.328 1.655 1 96.5 114 LEU A C 1
ATOM 915 O O . LEU A 1 114 ? 5.59 15.289 1.067 1 96.5 114 LEU A O 1
ATOM 919 N N . MET A 1 115 ? 6.301 17.406 1.065 1 97.12 115 MET A N 1
ATOM 920 C CA . MET A 1 115 ? 6.371 17.438 -0.392 1 97.12 115 MET A CA 1
ATOM 921 C C . MET A 1 115 ? 7.402 16.453 -0.918 1 97.12 115 MET A C 1
ATOM 923 O O . MET A 1 115 ? 7.113 15.672 -1.824 1 97.12 115 MET A O 1
ATOM 927 N N . LYS A 1 116 ? 8.555 16.5 -0.361 1 97.88 116 LYS A N 1
ATOM 928 C CA . LYS A 1 116 ? 9.625 15.594 -0.78 1 97.88 116 LYS A CA 1
ATOM 929 C C . LYS A 1 116 ? 9.258 14.141 -0.516 1 97.88 116 LYS A C 1
ATOM 931 O O . LYS A 1 116 ? 9.547 13.258 -1.331 1 97.88 116 LYS A O 1
ATOM 936 N N . MET A 1 117 ? 8.641 13.898 0.595 1 97.25 117 MET A N 1
ATOM 937 C CA . MET A 1 117 ? 8.18 12.555 0.938 1 97.25 117 MET A CA 1
ATOM 938 C C . MET A 1 117 ? 7.152 12.055 -0.069 1 97.25 117 MET A C 1
ATOM 940 O O . MET A 1 117 ? 7.238 10.922 -0.544 1 97.25 117 MET A O 1
ATOM 944 N N . GLY A 1 118 ? 6.188 12.93 -0.367 1 97.19 118 GLY A N 1
ATOM 945 C CA . GLY A 1 118 ? 5.176 12.578 -1.352 1 97.19 118 GLY A CA 1
ATOM 946 C C . GLY A 1 118 ? 5.758 12.258 -2.717 1 97.19 118 GLY A C 1
ATOM 947 O O . GLY A 1 118 ? 5.402 11.25 -3.328 1 97.19 118 GLY A O 1
ATOM 948 N N . LEU A 1 119 ? 6.684 13.086 -3.117 1 97.69 119 LEU A N 1
ATOM 949 C CA . LEU A 1 119 ? 7.309 12.883 -4.418 1 97.69 119 LEU A CA 1
ATOM 950 C C . LEU A 1 119 ? 8.133 11.594 -4.43 1 97.69 119 LEU A C 1
ATOM 952 O O . LEU A 1 119 ? 8.125 10.859 -5.422 1 97.69 119 LEU A O 1
ATOM 956 N N . THR A 1 120 ? 8.82 11.367 -3.359 1 97.62 120 THR A N 1
ATOM 957 C CA . THR A 1 120 ? 9.617 10.156 -3.238 1 97.62 120 THR A CA 1
ATOM 958 C C . THR A 1 120 ? 8.734 8.914 -3.352 1 97.62 120 THR A C 1
ATOM 960 O O . THR A 1 120 ? 9.047 7.992 -4.109 1 97.62 120 THR A O 1
ATOM 963 N N . ILE A 1 121 ? 7.648 8.891 -2.656 1 96.94 121 ILE A N 1
ATOM 964 C CA . ILE A 1 121 ? 6.746 7.742 -2.654 1 96.94 121 ILE A CA 1
ATOM 965 C C . ILE A 1 121 ? 6.098 7.594 -4.027 1 96.94 121 ILE A C 1
ATOM 967 O O . ILE A 1 121 ? 6.023 6.488 -4.574 1 96.94 121 ILE A O 1
ATOM 971 N N . MET A 1 122 ? 5.727 8.656 -4.57 1 97.5 122 MET A N 1
ATOM 972 C CA . MET A 1 122 ? 5.023 8.641 -5.852 1 97.5 122 MET A CA 1
ATOM 973 C C . MET A 1 122 ? 5.941 8.164 -6.973 1 97.5 122 MET A C 1
ATOM 975 O O . MET A 1 122 ? 5.566 7.297 -7.762 1 97.5 122 MET A O 1
ATOM 979 N N . ILE A 1 123 ? 7.129 8.695 -6.977 1 97.5 123 ILE A N 1
ATOM 980 C CA . ILE A 1 123 ? 8 8.445 -8.125 1 97.5 123 ILE A CA 1
ATOM 981 C C . ILE A 1 123 ? 8.836 7.195 -7.871 1 97.5 123 ILE A C 1
ATOM 983 O O . ILE A 1 123 ? 8.719 6.207 -8.594 1 97.5 123 ILE A O 1
ATOM 987 N N . ILE A 1 124 ? 9.625 7.203 -6.816 1 97.81 124 ILE A N 1
ATOM 988 C CA . ILE A 1 124 ? 10.539 6.09 -6.555 1 97.81 124 ILE A CA 1
ATOM 989 C C . ILE A 1 124 ? 9.742 4.871 -6.102 1 97.81 124 ILE A C 1
ATOM 991 O O . ILE A 1 124 ? 10.039 3.742 -6.5 1 97.81 124 ILE A O 1
ATOM 995 N N . GLY A 1 125 ? 8.734 5.082 -5.242 1 96.25 125 GLY A N 1
ATOM 996 C CA . GLY A 1 125 ? 7.902 3.973 -4.809 1 96.25 125 GLY A CA 1
ATOM 997 C C . GLY A 1 125 ? 7.176 3.289 -5.949 1 96.25 125 GLY A C 1
ATOM 998 O O . GLY A 1 125 ? 7.18 2.059 -6.051 1 96.25 125 GLY A O 1
ATOM 999 N N . ALA A 1 126 ? 6.598 4.098 -6.836 1 96.31 126 ALA A N 1
ATOM 1000 C CA . ALA A 1 126 ? 5.898 3.543 -7.992 1 96.31 126 ALA A CA 1
ATOM 1001 C C . ALA A 1 126 ? 6.863 2.801 -8.914 1 96.31 126 ALA A C 1
ATOM 1003 O O . ALA A 1 126 ? 6.555 1.71 -9.398 1 96.31 126 ALA A O 1
ATOM 1004 N N . ALA A 1 127 ? 7.984 3.377 -9.125 1 96.25 127 ALA A N 1
ATOM 1005 C CA . ALA A 1 127 ? 8.992 2.736 -9.969 1 96.25 127 ALA A CA 1
ATOM 1006 C C . ALA A 1 127 ? 9.422 1.395 -9.383 1 96.25 127 ALA A C 1
ATOM 1008 O O . ALA A 1 127 ? 9.531 0.402 -10.102 1 96.25 127 ALA A O 1
ATOM 1009 N N . SER A 1 128 ? 9.656 1.343 -8.109 1 95.12 128 SER A N 1
ATOM 1010 C CA . SER A 1 128 ? 10.055 0.114 -7.434 1 95.12 128 SER A CA 1
ATOM 1011 C C . SER A 1 128 ? 8.992 -0.973 -7.59 1 95.12 128 SER A C 1
ATOM 1013 O O . SER A 1 128 ? 9.32 -2.133 -7.848 1 95.12 128 SER A O 1
ATOM 1015 N N . SER A 1 129 ? 7.801 -0.568 -7.441 1 94 129 SER A N 1
ATOM 1016 C CA . SER A 1 129 ? 6.695 -1.517 -7.547 1 94 129 SER A CA 1
ATOM 1017 C C . SER A 1 129 ? 6.566 -2.061 -8.969 1 94 129 SER A C 1
ATOM 1019 O O . SER A 1 129 ? 6.328 -3.254 -9.156 1 94 129 SER A O 1
ATOM 1021 N N . LEU A 1 130 ? 6.746 -1.193 -9.93 1 95.56 130 LEU A N 1
ATOM 1022 C CA . LEU A 1 130 ? 6.656 -1.612 -11.328 1 95.56 130 LEU A CA 1
ATOM 1023 C C . LEU A 1 130 ? 7.777 -2.586 -11.672 1 95.56 130 LEU A C 1
ATOM 1025 O O . LEU A 1 130 ? 7.539 -3.605 -12.32 1 95.56 130 LEU A O 1
ATOM 1029 N N . ILE A 1 131 ? 8.938 -2.254 -11.25 1 96.38 131 ILE A N 1
ATOM 1030 C CA . ILE A 1 131 ? 10.086 -3.107 -11.531 1 96.38 131 ILE A CA 1
ATOM 1031 C C . ILE A 1 131 ? 9.898 -4.469 -10.867 1 96.38 131 ILE A C 1
ATOM 1033 O O . ILE A 1 131 ? 10.172 -5.508 -11.469 1 96.38 131 ILE A O 1
ATOM 1037 N N . GLU A 1 132 ? 9.453 -4.453 -9.656 1 94.44 132 GLU A N 1
ATOM 1038 C CA . GLU A 1 132 ? 9.195 -5.707 -8.961 1 94.44 132 GLU A CA 1
ATOM 1039 C C . GLU A 1 132 ? 8.172 -6.559 -9.719 1 94.44 132 GLU A C 1
ATOM 1041 O O . GLU A 1 132 ? 8.328 -7.777 -9.82 1 94.44 132 GLU A O 1
ATOM 1046 N N . GLY A 1 133 ? 7.156 -5.875 -10.18 1 94.56 133 GLY A N 1
ATOM 1047 C CA . GLY A 1 133 ? 6.172 -6.582 -10.977 1 94.56 133 GLY A CA 1
ATOM 1048 C C . GLY A 1 133 ? 6.77 -7.246 -12.203 1 94.56 133 GLY A C 1
ATOM 1049 O O . GLY A 1 133 ? 6.418 -8.375 -12.539 1 94.56 133 GLY A O 1
ATOM 1050 N N . ILE A 1 134 ? 7.652 -6.566 -12.852 1 95.81 134 ILE A N 1
ATOM 1051 C CA . ILE A 1 134 ? 8.328 -7.117 -14.023 1 95.81 134 ILE A CA 1
ATOM 1052 C C . ILE A 1 134 ? 9.141 -8.344 -13.617 1 95.81 134 ILE A C 1
ATOM 1054 O O . ILE A 1 134 ? 9.102 -9.375 -14.289 1 95.81 134 ILE A O 1
ATOM 1058 N N . LEU A 1 135 ? 9.805 -8.273 -12.523 1 96.69 135 LEU A N 1
ATOM 1059 C CA . LEU A 1 135 ? 10.625 -9.375 -12.031 1 96.69 135 LEU A CA 1
ATOM 1060 C C . LEU A 1 135 ? 9.758 -10.586 -11.695 1 96.69 135 LEU A C 1
ATOM 1062 O O . LEU A 1 135 ? 10.102 -11.719 -12.055 1 96.69 135 LEU A O 1
ATOM 1066 N N . ILE A 1 136 ? 8.688 -10.328 -11.039 1 95.5 136 ILE A N 1
ATOM 1067 C CA . ILE A 1 136 ? 7.785 -11.406 -10.656 1 95.5 136 ILE A CA 1
ATOM 1068 C C . ILE A 1 136 ? 7.234 -12.086 -11.914 1 95.5 136 ILE A C 1
ATOM 1070 O O . ILE A 1 136 ? 7.242 -13.312 -12.016 1 95.5 136 ILE A O 1
ATOM 1074 N N . ASN A 1 137 ? 6.855 -11.305 -12.875 1 96.19 137 ASN A N 1
ATOM 1075 C CA . ASN A 1 137 ? 6.285 -11.859 -14.094 1 96.19 137 ASN A CA 1
ATOM 1076 C C . ASN A 1 137 ? 7.324 -12.648 -14.891 1 96.19 137 ASN A C 1
ATOM 1078 O O . ASN A 1 137 ? 7.008 -13.688 -15.469 1 96.19 137 ASN A O 1
ATOM 1082 N N . ARG A 1 138 ? 8.508 -12.172 -14.93 1 96.25 138 ARG A N 1
ATOM 1083 C CA . ARG A 1 138 ? 9.578 -12.93 -15.57 1 96.25 138 ARG A CA 1
ATOM 1084 C C . ARG A 1 138 ? 9.828 -14.25 -14.852 1 96.25 138 ARG A C 1
ATOM 1086 O O . ARG A 1 138 ? 10.07 -15.273 -15.484 1 96.25 138 ARG A O 1
ATOM 1093 N N . SER A 1 139 ? 9.789 -14.258 -13.555 1 96.5 139 SER A N 1
ATOM 1094 C CA . SER A 1 139 ? 9.969 -15.477 -12.773 1 96.5 139 SER A CA 1
ATOM 1095 C C . SER A 1 139 ? 8.812 -16.453 -13 1 96.5 139 SER A C 1
ATOM 1097 O O . SER A 1 139 ? 9.039 -17.656 -13.164 1 96.5 139 SER A O 1
ATOM 1099 N N . LEU A 1 140 ? 7.645 -15.859 -13.055 1 95.44 140 LEU A N 1
ATOM 1100 C CA . LEU A 1 140 ? 6.453 -16.688 -13.25 1 95.44 140 LEU A CA 1
ATOM 1101 C C . LEU A 1 140 ? 6.469 -17.344 -14.617 1 95.44 140 LEU A C 1
ATOM 1103 O O . LEU A 1 140 ? 5.891 -18.422 -14.797 1 95.44 140 LEU A O 1
ATOM 1107 N N . SER A 1 141 ? 7.156 -16.75 -15.531 1 94.94 141 SER A N 1
ATOM 1108 C CA . SER A 1 141 ? 7.223 -17.297 -16.875 1 94.94 141 SER A CA 1
ATOM 1109 C C . SER A 1 141 ? 7.957 -18.625 -16.891 1 94.94 141 SER A C 1
ATOM 1111 O O . SER A 1 141 ? 7.762 -19.438 -17.797 1 94.94 141 SER A O 1
ATOM 1113 N N . ASP A 1 142 ? 8.75 -18.922 -15.898 1 95.69 142 ASP A N 1
ATOM 1114 C CA . ASP A 1 142 ? 9.531 -20.156 -15.828 1 95.69 142 ASP A CA 1
ATOM 1115 C C . ASP A 1 142 ? 8.82 -21.219 -14.992 1 95.69 142 ASP A C 1
ATOM 1117 O O . ASP A 1 142 ? 9.305 -22.344 -14.852 1 95.69 142 ASP A O 1
ATOM 1121 N N . VAL A 1 143 ? 7.711 -20.828 -14.406 1 96.12 143 VAL A N 1
ATOM 1122 C CA . VAL A 1 143 ? 6.941 -21.797 -13.633 1 96.12 143 VAL A CA 1
ATOM 1123 C C . VAL A 1 143 ? 6.129 -22.672 -14.57 1 96.12 143 VAL A C 1
ATOM 1125 O O . VAL A 1 143 ? 5.473 -22.188 -15.492 1 96.12 143 VAL A O 1
ATOM 1128 N N . GLN A 1 144 ? 6.203 -23.875 -14.398 1 96.81 144 GLN A N 1
ATOM 1129 C CA . GLN A 1 144 ? 5.441 -24.828 -15.195 1 96.81 144 GLN A CA 1
ATOM 1130 C C . GLN A 1 144 ? 4.074 -25.094 -14.578 1 96.81 144 GLN A C 1
ATOM 1132 O O . GLN A 1 144 ? 3.967 -25.844 -13.609 1 96.81 144 GLN A O 1
ATOM 1137 N N . ILE A 1 145 ? 3.127 -24.547 -15.117 1 96 145 ILE A N 1
ATOM 1138 C CA . ILE A 1 145 ? 1.75 -24.641 -14.656 1 96 145 ILE A CA 1
ATOM 1139 C C . ILE A 1 145 ? 0.917 -25.422 -15.672 1 96 145 ILE A C 1
ATOM 1141 O O . ILE A 1 145 ? 0.956 -25.141 -16.875 1 96 145 ILE A O 1
ATOM 1145 N N . ALA A 1 146 ? 0.141 -26.312 -15.242 1 96.56 146 ALA A N 1
ATOM 1146 C CA . ALA A 1 146 ? -0.574 -27.203 -16.141 1 96.56 146 ALA A CA 1
ATOM 1147 C C . ALA A 1 146 ? -2.018 -26.75 -16.344 1 96.56 146 ALA A C 1
ATOM 1149 O O . ALA A 1 146 ? -2.564 -26.859 -17.438 1 96.56 146 ALA A O 1
ATOM 1150 N N . ASN A 1 147 ? -2.631 -26.203 -15.344 1 96.38 147 ASN A N 1
ATOM 1151 C CA . ASN A 1 147 ? -4.082 -26.094 -15.414 1 96.38 147 ASN A CA 1
ATOM 1152 C C . ASN A 1 147 ? -4.535 -24.641 -15.281 1 96.38 147 ASN A C 1
ATOM 1154 O O . ASN A 1 147 ? -5.727 -24.375 -15.117 1 96.38 147 ASN A O 1
ATOM 1158 N N . ALA A 1 148 ? -3.578 -23.688 -15.266 1 96.5 148 ALA A N 1
ATOM 1159 C CA . ALA A 1 148 ? -3.947 -22.281 -15.094 1 96.5 148 ALA A CA 1
ATOM 1160 C C . ALA A 1 148 ? -2.896 -21.359 -15.695 1 96.5 148 ALA A C 1
ATOM 1162 O O . ALA A 1 148 ? -1.828 -21.812 -16.109 1 96.5 148 ALA A O 1
ATOM 1163 N N . THR A 1 149 ? -3.236 -20.125 -15.82 1 95.38 149 THR A N 1
ATOM 1164 C CA . THR A 1 149 ? -2.293 -19.047 -16.094 1 95.38 149 THR A CA 1
ATOM 1165 C C . THR A 1 149 ? -2.223 -18.062 -14.93 1 95.38 149 THR A C 1
ATOM 1167 O O . THR A 1 149 ? -3.252 -17.703 -14.359 1 95.38 149 THR A O 1
ATOM 1170 N N . ILE A 1 150 ? -1.024 -17.828 -14.562 1 94.81 150 ILE A N 1
ATOM 1171 C CA . ILE A 1 150 ? -0.785 -16.906 -13.469 1 94.81 150 ILE A CA 1
ATOM 1172 C C . ILE A 1 150 ? 0.044 -15.719 -13.969 1 94.81 150 ILE A C 1
ATOM 1174 O O . ILE A 1 150 ? 1.005 -15.898 -14.719 1 94.81 150 ILE A O 1
ATOM 1178 N N . SER A 1 151 ? -0.374 -14.516 -13.609 1 93.56 151 SER A N 1
ATOM 1179 C CA . SER A 1 151 ? 0.43 -13.328 -13.852 1 93.56 151 SER A CA 1
ATOM 1180 C C . SER A 1 151 ? 0.271 -12.312 -12.727 1 93.56 151 SER A C 1
ATOM 1182 O O . SER A 1 151 ? -0.715 -12.344 -11.992 1 93.56 151 SER A O 1
ATOM 1184 N N . TYR A 1 152 ? 1.249 -11.523 -12.641 1 91.81 152 TYR A N 1
ATOM 1185 C CA . TYR A 1 152 ? 1.201 -10.445 -11.656 1 91.81 152 TYR A CA 1
ATOM 1186 C C . TYR A 1 152 ? 0.597 -9.18 -12.266 1 91.81 152 TYR A C 1
ATOM 1188 O O . TYR A 1 152 ? 0.973 -8.773 -13.367 1 91.81 152 TYR A O 1
ATOM 1196 N N . SER A 1 153 ? -0.525 -8.531 -11.68 1 85.12 153 SER A N 1
ATOM 1197 C CA . SER A 1 153 ? -1.307 -7.414 -12.188 1 85.12 153 SER A CA 1
ATOM 1198 C C . SER A 1 153 ? -0.541 -6.102 -12.062 1 85.12 153 SER A C 1
ATOM 1200 O O . SER A 1 153 ? -0.771 -5.164 -12.828 1 85.12 153 SER A O 1
ATOM 1202 N N . ASN A 1 154 ? 0.449 -5.793 -11.727 1 78.12 154 ASN A N 1
ATOM 1203 C CA . ASN A 1 154 ? 1.265 -4.613 -11.469 1 78.12 154 ASN A CA 1
ATOM 1204 C C . ASN A 1 154 ? 0.407 -3.42 -11.055 1 78.12 154 ASN A C 1
ATOM 1206 O O . ASN A 1 154 ? 0.81 -2.268 -11.234 1 78.12 154 ASN A O 1
ATOM 1210 N N . ILE A 1 155 ? -0.725 -3.576 -10.57 1 82.81 155 ILE A N 1
ATOM 1211 C CA . ILE A 1 155 ? -1.607 -2.479 -10.188 1 82.81 155 ILE A CA 1
ATOM 1212 C C . ILE A 1 155 ? -1.129 -1.862 -8.875 1 82.81 155 ILE A C 1
ATOM 1214 O O . ILE A 1 155 ? -1.564 -0.771 -8.5 1 82.81 155 ILE A O 1
ATOM 1218 N N . GLN A 1 156 ? -0.208 -2.457 -8.297 1 83.5 156 GLN A N 1
ATOM 1219 C CA . GLN A 1 156 ? 0.275 -2.021 -6.992 1 83.5 156 GLN A CA 1
ATOM 1220 C C . GLN A 1 156 ? 0.946 -0.654 -7.078 1 83.5 156 GLN A C 1
ATOM 1222 O O . GLN A 1 156 ? 0.979 0.091 -6.098 1 83.5 156 GLN A O 1
ATOM 1227 N N . PHE A 1 157 ? 1.392 -0.337 -8.25 1 89 157 PHE A N 1
ATOM 1228 C CA . PHE A 1 157 ? 2.053 0.957 -8.375 1 89 157 PHE A CA 1
ATOM 1229 C C . PHE A 1 157 ? 1.074 2.092 -8.094 1 89 157 PHE A C 1
ATOM 1231 O O . PHE A 1 157 ? 1.476 3.174 -7.66 1 89 157 PHE A O 1
ATOM 1238 N N . ALA A 1 158 ? -0.151 1.896 -8.297 1 88.56 158 ALA A N 1
ATOM 1239 C CA . ALA A 1 158 ? -1.182 2.908 -8.078 1 88.56 158 ALA A CA 1
ATOM 1240 C C . ALA A 1 158 ? -1.262 3.307 -6.609 1 88.56 158 ALA A C 1
ATOM 1242 O O . ALA A 1 158 ? -1.544 4.461 -6.285 1 88.56 158 ALA A O 1
ATOM 1243 N N . ASP A 1 159 ? -0.977 2.373 -5.727 1 87.69 159 ASP A N 1
ATOM 1244 C CA . ASP A 1 159 ? -0.979 2.676 -4.301 1 87.69 159 ASP A CA 1
ATOM 1245 C C . ASP A 1 159 ? 0.074 3.729 -3.959 1 87.69 159 ASP A C 1
ATOM 1247 O O . ASP A 1 159 ? -0.19 4.648 -3.184 1 87.69 159 ASP A O 1
ATOM 1251 N N . TYR A 1 160 ? 1.174 3.553 -4.527 1 93.19 160 TYR A N 1
ATOM 1252 C CA . TYR A 1 160 ? 2.252 4.504 -4.281 1 93.19 160 TYR A CA 1
ATOM 1253 C C . TYR A 1 160 ? 1.915 5.871 -4.859 1 93.19 160 TYR A C 1
ATOM 1255 O O . TYR A 1 160 ? 2.18 6.902 -4.234 1 93.19 160 TYR A O 1
ATOM 1263 N N . VAL A 1 161 ? 1.324 5.871 -5.969 1 94.5 161 VAL A N 1
ATOM 1264 C CA . VAL A 1 161 ? 0.939 7.125 -6.605 1 94.5 161 VAL A CA 1
ATOM 1265 C C . VAL A 1 161 ? -0.113 7.836 -5.762 1 94.5 161 VAL A C 1
ATOM 1267 O O . VAL A 1 161 ? 0.021 9.023 -5.461 1 94.5 161 VAL A O 1
ATOM 1270 N N . ILE A 1 162 ? -1.077 7.105 -5.355 1 90.25 162 ILE A N 1
ATOM 1271 C CA . ILE A 1 162 ? -2.16 7.68 -4.562 1 90.25 162 ILE A CA 1
ATOM 1272 C C . ILE A 1 162 ? -1.611 8.188 -3.23 1 90.25 162 ILE A C 1
ATOM 1274 O O . ILE A 1 162 ? -1.926 9.297 -2.807 1 90.25 162 ILE A O 1
ATOM 1278 N N . ASN A 1 163 ? -0.789 7.383 -2.615 1 92.81 163 ASN A N 1
ATOM 1279 C CA . ASN A 1 163 ? -0.192 7.785 -1.347 1 92.81 163 ASN A CA 1
ATOM 1280 C C . ASN A 1 163 ? 0.659 9.047 -1.504 1 92.81 163 ASN A C 1
ATOM 1282 O O . ASN A 1 163 ? 0.618 9.938 -0.655 1 92.81 163 ASN A O 1
ATOM 1286 N N . GLY A 1 164 ? 1.409 9.039 -2.562 1 94.94 164 GLY A N 1
ATOM 1287 C CA . GLY A 1 164 ? 2.203 10.227 -2.834 1 94.94 164 GLY A CA 1
ATOM 1288 C C . GLY A 1 164 ? 1.361 11.469 -3.049 1 94.94 164 GLY A C 1
ATOM 1289 O O . GLY A 1 164 ? 1.654 12.523 -2.488 1 94.94 164 GLY A O 1
ATOM 1290 N N . ILE A 1 165 ? 0.309 11.359 -3.768 1 92.5 165 ILE A N 1
ATOM 1291 C CA . ILE A 1 165 ? -0.592 12.477 -4.047 1 92.5 165 ILE A CA 1
ATOM 1292 C C . ILE A 1 165 ? -1.213 12.977 -2.744 1 92.5 165 ILE A C 1
ATOM 1294 O O . ILE A 1 165 ? -1.312 14.18 -2.521 1 92.5 165 ILE A O 1
ATOM 1298 N N . VAL A 1 166 ? -1.584 12.055 -1.919 1 91.25 166 VAL A N 1
ATOM 1299 C CA . VAL A 1 166 ? -2.201 12.422 -0.649 1 91.25 166 VAL A CA 1
ATOM 1300 C C . VAL A 1 166 ? -1.221 13.242 0.184 1 91.25 166 VAL A C 1
ATOM 1302 O O . VAL A 1 166 ? -1.585 14.289 0.736 1 91.25 166 VAL A O 1
ATOM 1305 N N . LEU A 1 167 ? -0.024 12.859 0.237 1 94.44 167 LEU A N 1
ATOM 1306 C CA . LEU A 1 167 ? 0.979 13.594 1.002 1 94.44 167 LEU A CA 1
ATOM 1307 C C . LEU A 1 167 ? 1.228 14.969 0.395 1 94.44 167 LEU A C 1
ATOM 1309 O O . LEU A 1 167 ? 1.415 15.945 1.121 1 94.44 167 LEU A O 1
ATOM 1313 N N . ILE A 1 168 ? 1.205 15.008 -0.888 1 94.56 168 ILE A N 1
ATOM 1314 C CA . ILE A 1 168 ? 1.396 16.281 -1.575 1 94.56 168 ILE A CA 1
ATOM 1315 C C . ILE A 1 168 ? 0.229 17.219 -1.264 1 94.56 168 ILE A C 1
ATOM 1317 O O . ILE A 1 168 ? 0.432 18.406 -0.993 1 94.56 168 ILE A O 1
ATOM 1321 N N . ILE A 1 169 ? -0.919 16.688 -1.301 1 91.31 169 ILE A N 1
ATOM 1322 C CA . ILE A 1 169 ? -2.102 17.469 -0.953 1 91.31 169 ILE A CA 1
ATOM 1323 C C . ILE A 1 169 ? -1.97 18 0.474 1 91.31 169 ILE A C 1
ATOM 1325 O O . ILE A 1 169 ? -2.232 19.172 0.734 1 91.31 169 ILE A O 1
ATOM 1329 N N . PHE A 1 170 ? -1.513 17.141 1.383 1 91.75 170 PHE A N 1
ATOM 1330 C CA . PHE A 1 170 ? -1.315 17.562 2.766 1 91.75 170 PHE A CA 1
ATOM 1331 C C . PHE A 1 170 ? -0.264 18.656 2.854 1 91.75 170 PHE A C 1
ATOM 1333 O O . PHE A 1 170 ? -0.407 19.609 3.637 1 91.75 170 PHE A O 1
ATOM 1340 N N . SER A 1 171 ? 0.733 18.469 2.121 1 94.19 171 SER A N 1
ATOM 1341 C CA . SER A 1 171 ? 1.785 19.484 2.084 1 94.19 171 SER A CA 1
ATOM 1342 C C . SER A 1 171 ? 1.238 20.828 1.636 1 94.19 171 SER A C 1
ATOM 1344 O O . SER A 1 171 ? 1.524 21.859 2.254 1 94.19 171 SER A O 1
ATOM 1346 N N . LEU A 1 172 ? 0.464 20.828 0.611 1 92.69 172 LEU A N 1
ATOM 1347 C CA . LEU A 1 172 ? -0.113 22.047 0.078 1 92.69 172 LEU A CA 1
ATOM 1348 C C . LEU A 1 172 ? -1.097 22.656 1.068 1 92.69 172 LEU A C 1
ATOM 1350 O O . LEU A 1 172 ? -1.157 23.891 1.213 1 92.69 172 LEU A O 1
ATOM 1354 N N . ALA A 1 173 ? -1.864 21.875 1.661 1 90.69 173 ALA A N 1
ATOM 1355 C CA . ALA A 1 173 ? -2.779 22.344 2.693 1 90.69 173 ALA A CA 1
ATOM 1356 C C . ALA A 1 173 ? -2.016 22.969 3.857 1 90.69 173 ALA A C 1
ATOM 1358 O O . ALA A 1 173 ? -2.42 24.016 4.391 1 90.69 173 ALA A O 1
ATOM 1359 N N . LEU A 1 174 ? -0.978 22.328 4.273 1 91.62 174 LEU A N 1
ATOM 1360 C CA . LEU A 1 174 ? -0.144 22.844 5.355 1 91.62 174 LEU A CA 1
ATOM 1361 C C . LEU A 1 174 ? 0.49 24.172 4.965 1 91.62 174 LEU A C 1
ATOM 1363 O O . LEU A 1 174 ? 0.601 25.078 5.797 1 91.62 174 LEU A O 1
ATOM 1367 N N . LYS A 1 175 ? 0.918 24.281 3.77 1 91.94 175 LYS A N 1
ATOM 1368 C CA . LYS A 1 175 ? 1.501 25.531 3.287 1 91.94 175 LYS A CA 1
ATOM 1369 C C . LYS A 1 175 ? 0.517 26.688 3.428 1 91.94 175 LYS A C 1
ATOM 1371 O O . LYS A 1 175 ? 0.882 27.766 3.9 1 91.94 175 LYS A O 1
ATOM 1376 N N . LYS A 1 176 ? -0.641 26.469 3.025 1 86.69 176 LYS A N 1
ATOM 1377 C CA . LYS A 1 176 ? -1.678 27.484 3.158 1 86.69 176 LYS A CA 1
ATOM 1378 C C . LYS A 1 176 ? -1.883 27.875 4.617 1 86.69 176 LYS A C 1
ATOM 1380 O O . LYS A 1 176 ? -2.057 29.047 4.934 1 86.69 176 LYS A O 1
ATOM 1385 N N . ALA A 1 177 ? -1.915 26.922 5.438 1 85.31 177 ALA A N 1
ATOM 1386 C CA . ALA A 1 177 ? -2.127 27.172 6.859 1 85.31 177 ALA A CA 1
ATOM 1387 C C . ALA A 1 177 ? -0.958 27.938 7.465 1 85.31 177 ALA A C 1
ATOM 1389 O O . ALA A 1 177 ? -1.158 28.828 8.289 1 85.31 177 ALA A O 1
ATOM 1390 N N . VAL A 1 178 ? 0.217 27.547 7.145 1 86.25 178 VAL A N 1
ATOM 1391 C CA . VAL A 1 178 ? 1.416 28.188 7.668 1 86.25 178 VAL A CA 1
ATOM 1392 C C . VAL A 1 178 ? 1.443 29.656 7.242 1 86.25 178 VAL A C 1
ATOM 1394 O O . VAL A 1 178 ? 1.772 30.531 8.039 1 86.25 178 VAL A O 1
ATOM 1397 N N . ILE A 1 179 ? 1.129 29.953 6.027 1 86.06 179 ILE A N 1
ATOM 1398 C CA . ILE A 1 179 ? 1.107 31.312 5.512 1 86.06 179 ILE A CA 1
ATOM 1399 C C . ILE A 1 179 ? 0.05 32.125 6.254 1 86.06 179 ILE A C 1
ATOM 1401 O O . ILE A 1 179 ? 0.292 33.281 6.625 1 86.06 179 ILE A O 1
ATOM 1405 N N . ALA A 1 180 ? -1.064 31.594 6.559 1 78.75 180 ALA A N 1
ATOM 1406 C CA . ALA A 1 180 ? -2.131 32.281 7.281 1 78.75 180 ALA A CA 1
ATOM 1407 C C . ALA A 1 180 ? -1.699 32.625 8.703 1 78.75 180 ALA A C 1
ATOM 1409 O O . ALA A 1 180 ? -2.018 33.688 9.219 1 78.75 180 ALA A O 1
ATOM 1410 N N . VAL A 1 181 ? -0.993 31.75 9.312 1 77 181 VAL A N 1
ATOM 1411 C CA . VAL A 1 181 ? -0.534 31.969 10.68 1 77 181 VAL A CA 1
ATOM 1412 C C . VAL A 1 181 ? 0.558 33.031 10.703 1 77 181 VAL A C 1
ATOM 1414 O O . VAL A 1 181 ? 0.578 33.906 11.586 1 77 181 VAL A O 1
ATOM 1417 N N . GLU A 1 182 ? 1.433 33 9.805 1 77.44 182 GLU A N 1
ATOM 1418 C CA . GLU A 1 182 ? 2.508 33.969 9.734 1 77.44 182 GLU A CA 1
ATOM 1419 C C . GLU A 1 182 ? 1.961 35.375 9.422 1 77.44 182 GLU A C 1
ATOM 1421 O O . GLU A 1 182 ? 2.445 36.375 9.953 1 77.44 182 GLU A O 1
ATOM 1426 N N . GLU A 1 183 ? 1.024 35.438 8.562 1 74.25 183 GLU A N 1
ATOM 1427 C CA . GLU A 1 183 ? 0.415 36.719 8.227 1 74.25 183 GLU A CA 1
ATOM 1428 C C . GLU A 1 183 ? -0.311 37.312 9.43 1 74.25 183 GLU A C 1
ATOM 1430 O O . GLU A 1 183 ? -0.298 38.531 9.633 1 74.25 183 GLU A O 1
ATOM 1435 N N . ASN A 1 184 ? -0.958 36.469 10.195 1 68.62 184 ASN A N 1
ATOM 1436 C CA . ASN A 1 184 ? -1.652 36.938 11.383 1 68.62 184 ASN A CA 1
ATOM 1437 C C . ASN A 1 184 ? -0.671 37.406 12.453 1 68.62 184 ASN A C 1
ATOM 1439 O O . ASN A 1 184 ? -0.99 38.312 13.25 1 68.62 184 ASN A O 1
ATOM 1443 N N . LYS A 1 185 ? 0.423 36.906 12.609 1 67.5 185 LYS A N 1
ATOM 1444 C CA . LYS A 1 185 ? 1.439 37.375 13.555 1 67.5 185 LYS A CA 1
ATOM 1445 C C . LYS A 1 185 ? 1.933 38.781 13.203 1 67.5 185 LYS A C 1
ATOM 1447 O O . LYS A 1 185 ? 2.289 39.531 14.094 1 67.5 185 LYS A O 1
ATOM 1452 N N . HIS A 1 186 ? 1.931 39 12.008 1 59.03 186 HIS A N 1
ATOM 1453 C CA . HIS A 1 186 ? 2.426 40.312 11.602 1 59.03 186 HIS A CA 1
ATOM 1454 C C . HIS A 1 186 ? 1.354 41.375 11.773 1 59.03 186 HIS A C 1
ATOM 1456 O O . HIS A 1 186 ? 1.635 42.562 11.633 1 59.03 186 HIS A O 1
ATOM 1462 N N . THR A 1 187 ? 0.182 40.969 11.875 1 53.44 187 THR A N 1
ATOM 1463 C CA . THR A 1 187 ? -0.871 41.969 12.031 1 53.44 187 THR A CA 1
ATOM 1464 C C . THR A 1 187 ? -1.116 42.281 13.5 1 53.44 187 THR A C 1
ATOM 1466 O O . THR A 1 187 ? -1.933 43.125 13.836 1 53.44 187 THR A O 1
ATOM 1469 N N . ILE A 1 188 ? -0.492 41.688 14.406 1 45.19 188 ILE A N 1
ATOM 1470 C CA . ILE A 1 188 ? -0.514 42.094 15.805 1 45.19 188 ILE A CA 1
ATOM 1471 C C . ILE A 1 188 ? 0.715 42.938 16.109 1 45.19 188 ILE A C 1
ATOM 1473 O O . ILE A 1 188 ? 1.818 42.656 15.648 1 45.19 188 ILE A O 1
ATOM 1477 N N . MET B 1 1 ? -4.949 27.938 -5.297 1 63.09 1 MET B N 1
ATOM 1478 C CA . MET B 1 1 ? -4.824 26.766 -4.434 1 63.09 1 MET B CA 1
ATOM 1479 C C . MET B 1 1 ? -6.164 26.406 -3.797 1 63.09 1 MET B C 1
ATOM 1481 O O . MET B 1 1 ? -6.527 25.234 -3.721 1 63.09 1 MET B O 1
ATOM 1485 N N . THR B 1 2 ? -7.039 27.312 -3.604 1 67.31 2 THR B N 1
ATOM 1486 C CA . THR B 1 2 ? -8.375 27.094 -3.061 1 67.31 2 THR B CA 1
ATOM 1487 C C . THR B 1 2 ? -9.227 26.297 -4.039 1 67.31 2 THR B C 1
ATOM 1489 O O . THR B 1 2 ? -9.953 25.375 -3.637 1 67.31 2 THR B O 1
ATOM 1492 N N . ASN B 1 3 ? -8.859 26.484 -5.199 1 87.94 3 ASN B N 1
ATOM 1493 C CA . ASN B 1 3 ? -9.656 25.812 -6.211 1 87.94 3 ASN B CA 1
ATOM 1494 C C . ASN B 1 3 ? -9.273 24.328 -6.34 1 87.94 3 ASN B C 1
ATOM 1496 O O . ASN B 1 3 ? -10.125 23.484 -6.594 1 87.94 3 ASN B O 1
ATOM 1500 N N . LEU B 1 4 ? -8.094 24.031 -6.086 1 90.19 4 LEU B N 1
ATOM 1501 C CA . LEU B 1 4 ? -7.613 22.656 -6.18 1 90.19 4 LEU B CA 1
ATOM 1502 C C . LEU B 1 4 ? -8.305 21.781 -5.145 1 90.19 4 LEU B C 1
ATOM 1504 O O . LEU B 1 4 ? -8.766 20.688 -5.469 1 90.19 4 LEU B O 1
ATOM 1508 N N . PHE B 1 5 ? -8.438 22.266 -4.023 1 93.56 5 PHE B N 1
ATOM 1509 C CA . PHE B 1 5 ? -9.055 21.484 -2.955 1 93.56 5 PHE B CA 1
ATOM 1510 C C . PHE B 1 5 ? -10.547 21.281 -3.215 1 93.56 5 PHE B C 1
ATOM 1512 O O . PHE B 1 5 ? -11.109 20.234 -2.889 1 93.56 5 PHE B O 1
ATOM 1519 N N . LYS B 1 6 ? -11.117 22.297 -3.771 1 95.25 6 LYS B N 1
ATOM 1520 C CA . LYS B 1 6 ? -12.523 22.172 -4.141 1 95.25 6 LYS B CA 1
ATOM 1521 C C . LYS B 1 6 ? -12.719 21.094 -5.211 1 95.25 6 LYS B C 1
ATOM 1523 O O . LYS B 1 6 ? -13.625 20.266 -5.109 1 95.25 6 LYS B O 1
ATOM 1528 N N . VAL B 1 7 ? -11.93 21.125 -6.184 1 95.56 7 VAL B N 1
ATOM 1529 C CA . VAL B 1 7 ? -12.016 20.172 -7.285 1 95.56 7 VAL B CA 1
ATOM 1530 C C . VAL B 1 7 ? -11.75 18.766 -6.766 1 95.56 7 VAL B C 1
ATOM 1532 O O . VAL B 1 7 ? -12.5 17.828 -7.086 1 95.56 7 VAL B O 1
ATOM 1535 N N . LEU B 1 8 ? -10.688 18.594 -5.992 1 95.44 8 LEU B N 1
ATOM 1536 C CA . LEU B 1 8 ? -10.352 17.281 -5.441 1 95.44 8 LEU B CA 1
ATOM 1537 C C . LEU B 1 8 ? -11.461 16.766 -4.535 1 95.44 8 LEU B C 1
ATOM 1539 O O . LEU B 1 8 ? -11.719 15.562 -4.484 1 95.44 8 LEU B O 1
ATOM 1543 N N . SER B 1 9 ? -12.078 17.641 -3.826 1 96.75 9 SER B N 1
ATOM 1544 C CA . SER B 1 9 ? -13.211 17.25 -2.986 1 96.75 9 SER B CA 1
ATOM 1545 C C . SER B 1 9 ? -14.367 16.734 -3.826 1 96.75 9 SER B C 1
ATOM 1547 O O . SER B 1 9 ? -14.961 15.703 -3.504 1 96.75 9 SER B O 1
ATOM 1549 N N . LYS B 1 10 ? -14.664 17.453 -4.859 1 97.5 10 LYS B N 1
ATOM 1550 C CA . LYS B 1 10 ? -15.742 17.031 -5.758 1 97.5 10 LYS B CA 1
ATOM 1551 C C . LYS B 1 10 ? -15.43 15.688 -6.406 1 97.5 10 LYS B C 1
ATOM 1553 O O . LYS B 1 10 ? -16.312 14.828 -6.516 1 97.5 10 LYS B O 1
ATOM 1558 N N . ILE B 1 11 ? -14.227 15.5 -6.824 1 97.06 11 ILE B N 1
ATOM 1559 C CA . ILE B 1 11 ? -13.812 14.242 -7.422 1 97.06 11 ILE B CA 1
ATOM 1560 C C . ILE B 1 11 ? -13.977 13.109 -6.406 1 97.06 11 ILE B C 1
ATOM 1562 O O . ILE B 1 11 ? -14.469 12.031 -6.742 1 97.06 11 ILE B O 1
ATOM 1566 N N . SER B 1 12 ? -13.602 13.352 -5.223 1 97.31 12 SER B N 1
ATOM 1567 C CA . SER B 1 12 ? -13.695 12.344 -4.176 1 97.31 12 SER B CA 1
ATOM 1568 C C . SER B 1 12 ? -15.141 11.922 -3.936 1 97.31 12 SER B C 1
ATOM 1570 O O . SER B 1 12 ? -15.438 10.734 -3.793 1 97.31 12 SER B O 1
ATOM 1572 N N . ILE B 1 13 ? -16.031 12.859 -3.926 1 98.06 13 ILE B N 1
ATOM 1573 C CA . ILE B 1 13 ? -17.422 12.539 -3.627 1 98.06 13 ILE B CA 1
ATOM 1574 C C . ILE B 1 13 ? -18.062 11.82 -4.816 1 98.06 13 ILE B C 1
ATOM 1576 O O . ILE B 1 13 ? -18.891 10.93 -4.641 1 98.06 13 ILE B O 1
ATOM 1580 N N . ILE B 1 14 ? -17.719 12.227 -5.969 1 98.38 14 ILE B N 1
ATOM 1581 C CA . ILE B 1 14 ? -18.219 11.547 -7.16 1 98.38 14 ILE B CA 1
ATOM 1582 C C . ILE B 1 14 ? -17.75 10.094 -7.156 1 98.38 14 ILE B C 1
ATOM 1584 O O . ILE B 1 14 ? -18.547 9.18 -7.359 1 98.38 14 ILE B O 1
ATOM 1588 N N . LEU B 1 15 ? -16.453 9.891 -6.914 1 98 15 LEU B N 1
ATOM 1589 C CA . LEU B 1 15 ? -15.914 8.539 -6.855 1 98 15 LEU B CA 1
ATOM 1590 C C . LEU B 1 15 ? -16.562 7.742 -5.727 1 98 15 LEU B C 1
ATOM 1592 O O . LEU B 1 15 ? -16.75 6.531 -5.848 1 98 15 LEU B O 1
ATOM 1596 N N . PHE B 1 16 ? -16.859 8.43 -4.703 1 98.12 16 PHE B N 1
ATOM 1597 C CA . PHE B 1 16 ? -17.531 7.785 -3.586 1 98.12 16 PHE B CA 1
ATOM 1598 C C . PHE B 1 16 ? -18.875 7.203 -4.027 1 98.12 16 PHE B C 1
ATOM 1600 O O . PHE B 1 16 ? -19.156 6.031 -3.771 1 98.12 16 PHE B O 1
ATOM 1607 N N . TYR B 1 17 ? -19.641 7.969 -4.684 1 98.25 17 TYR B N 1
ATOM 1608 C CA . TYR B 1 17 ? -20.969 7.508 -5.102 1 98.25 17 TYR B CA 1
ATOM 1609 C C . TYR B 1 17 ? -20.859 6.426 -6.168 1 98.25 17 TYR B C 1
ATOM 1611 O O . TYR B 1 17 ? -21.578 5.426 -6.129 1 98.25 17 TYR B O 1
ATOM 1619 N N . VAL B 1 18 ? -19.984 6.605 -7.086 1 98.25 18 VAL B N 1
ATOM 1620 C CA . VAL B 1 18 ? -19.812 5.645 -8.172 1 98.25 18 VAL B CA 1
ATOM 1621 C C . VAL B 1 18 ? -19.359 4.301 -7.602 1 98.25 18 VAL B C 1
ATOM 1623 O O . VAL B 1 18 ? -19.938 3.26 -7.91 1 98.25 18 VAL B O 1
ATOM 1626 N N . LEU B 1 19 ? -18.359 4.312 -6.75 1 97.75 19 LEU B N 1
ATOM 1627 C CA . LEU B 1 19 ? -17.812 3.078 -6.203 1 97.75 19 LEU B CA 1
ATOM 1628 C C . LEU B 1 19 ? -18.781 2.451 -5.203 1 97.75 19 LEU B C 1
ATOM 1630 O O . LEU B 1 19 ? -18.828 1.228 -5.066 1 97.75 19 LEU B O 1
ATOM 1634 N N . SER B 1 20 ? -19.516 3.293 -4.531 1 98.19 20 SER B N 1
ATOM 1635 C CA . SER B 1 20 ? -20.531 2.754 -3.637 1 98.19 20 SER B CA 1
ATOM 1636 C C . SER B 1 20 ? -21.609 1.998 -4.414 1 98.19 20 SER B C 1
ATOM 1638 O O . SER B 1 20 ? -22.016 0.902 -4.016 1 98.19 20 SER B O 1
ATOM 1640 N N . ALA B 1 21 ? -22 2.57 -5.492 1 98 21 ALA B N 1
ATOM 1641 C CA . ALA B 1 21 ? -23 1.919 -6.32 1 98 21 ALA B CA 1
ATOM 1642 C C . ALA B 1 21 ? -22.469 0.626 -6.93 1 98 21 ALA B C 1
ATOM 1644 O O . ALA B 1 21 ? -23.109 -0.422 -6.844 1 98 21 ALA B O 1
ATOM 1645 N N . PHE B 1 22 ? -21.312 0.766 -7.477 1 97.12 22 PHE B N 1
ATOM 1646 C CA . PHE B 1 22 ? -20.688 -0.396 -8.094 1 97.12 22 PHE B CA 1
ATOM 1647 C C . PHE B 1 22 ? -20.406 -1.473 -7.051 1 97.12 22 PHE B C 1
ATOM 1649 O O . PHE B 1 22 ? -20.625 -2.658 -7.297 1 97.12 22 PHE B O 1
ATOM 1656 N N . GLY B 1 23 ? -19.875 -1.052 -5.926 1 96.38 23 GLY B N 1
ATOM 1657 C CA . GLY B 1 23 ? -19.594 -1.987 -4.852 1 96.38 23 GLY B CA 1
ATOM 1658 C C . GLY B 1 23 ? -20.828 -2.691 -4.336 1 96.38 23 GLY B C 1
ATOM 1659 O O . GLY B 1 23 ? -20.828 -3.904 -4.117 1 96.38 23 GLY B O 1
ATOM 1660 N N . MET B 1 24 ? -21.906 -1.933 -4.168 1 97.56 24 MET B N 1
ATOM 1661 C CA . MET B 1 24 ? -23.172 -2.518 -3.705 1 97.56 24 MET B CA 1
ATOM 1662 C C . MET B 1 24 ? -23.688 -3.557 -4.695 1 97.56 24 MET B C 1
ATOM 1664 O O . MET B 1 24 ? -24.141 -4.625 -4.297 1 97.56 24 MET B O 1
ATOM 1668 N N . LEU B 1 25 ? -23.562 -3.242 -5.93 1 96.69 25 LEU B N 1
ATOM 1669 C CA . LEU B 1 25 ? -24 -4.18 -6.961 1 96.69 25 LEU B CA 1
ATOM 1670 C C . LEU B 1 25 ? -23.203 -5.477 -6.891 1 96.69 25 LEU B C 1
ATOM 1672 O O . LEU B 1 25 ? -23.766 -6.566 -6.91 1 96.69 25 LEU B O 1
ATOM 1676 N N . ILE B 1 26 ? -21.906 -5.371 -6.785 1 95.31 26 ILE B N 1
ATOM 1677 C CA . ILE B 1 26 ? -21.047 -6.547 -6.746 1 95.31 26 ILE B CA 1
ATOM 1678 C C . ILE B 1 26 ? -21.328 -7.355 -5.484 1 95.31 26 ILE B C 1
ATOM 1680 O O . ILE B 1 26 ? -21.406 -8.586 -5.527 1 95.31 26 ILE B O 1
ATOM 1684 N N . ILE B 1 27 ? -21.5 -6.691 -4.391 1 96.75 27 ILE B N 1
ATOM 1685 C CA . ILE B 1 27 ? -21.766 -7.355 -3.117 1 96.75 27 ILE B CA 1
ATOM 1686 C C . ILE B 1 27 ? -23.078 -8.133 -3.201 1 96.75 27 ILE B C 1
ATOM 1688 O O . ILE B 1 27 ? -23.172 -9.273 -2.748 1 96.75 27 ILE B O 1
ATOM 1692 N N . VAL B 1 28 ? -24.062 -7.516 -3.787 1 96.12 28 VAL B N 1
ATOM 1693 C CA . VAL B 1 28 ? -25.359 -8.18 -3.932 1 96.12 28 VAL B CA 1
ATOM 1694 C C . VAL B 1 28 ? -25.203 -9.414 -4.82 1 96.12 28 VAL B C 1
ATOM 1696 O O . VAL B 1 28 ? -25.688 -10.492 -4.477 1 96.12 28 VAL B O 1
ATOM 1699 N N . LEU B 1 29 ? -24.547 -9.234 -5.906 1 94.19 29 LEU B N 1
ATOM 1700 C CA . LEU B 1 29 ? -24.359 -10.359 -6.824 1 94.19 29 LEU B CA 1
ATOM 1701 C C . LEU B 1 29 ? -23.594 -11.492 -6.156 1 94.19 29 LEU B C 1
ATOM 1703 O O . LEU B 1 29 ? -23.953 -12.656 -6.285 1 94.19 29 LEU B O 1
ATOM 1707 N N . ASP B 1 30 ? -22.578 -11.133 -5.438 1 93.94 30 ASP B N 1
ATOM 1708 C CA . ASP B 1 30 ? -21.797 -12.133 -4.723 1 93.94 30 ASP B CA 1
ATOM 1709 C C . ASP B 1 30 ? -22.609 -12.797 -3.619 1 93.94 30 ASP B C 1
ATOM 1711 O O . ASP B 1 30 ? -22.422 -13.977 -3.322 1 93.94 30 ASP B O 1
ATOM 1715 N N . SER B 1 31 ? -23.469 -12.031 -3.039 1 95.44 31 SER B N 1
ATOM 1716 C CA . SER B 1 31 ? -24.312 -12.578 -1.983 1 95.44 31 SER B CA 1
ATOM 1717 C C . SER B 1 31 ? -25.234 -13.664 -2.523 1 95.44 31 SER B C 1
ATOM 1719 O O . SER B 1 31 ? -25.516 -14.648 -1.834 1 95.44 31 SER B O 1
ATOM 1721 N N . PHE B 1 32 ? -25.672 -13.547 -3.781 1 94.31 32 PHE B N 1
ATOM 1722 C CA . PHE B 1 32 ? -26.516 -14.57 -4.395 1 94.31 32 PHE B CA 1
ATOM 1723 C C . PHE B 1 32 ? -25.734 -15.867 -4.574 1 94.31 32 PHE B C 1
ATOM 1725 O O . PHE B 1 32 ? -26.297 -16.953 -4.383 1 94.31 32 PHE B O 1
ATOM 1732 N N . ARG B 1 33 ? -24.531 -15.719 -4.922 1 93.5 33 ARG B N 1
ATOM 1733 C CA . ARG B 1 33 ? -23.703 -16.906 -5.109 1 93.5 33 ARG B CA 1
ATOM 1734 C C . ARG B 1 33 ? -23.578 -17.688 -3.807 1 93.5 33 ARG B C 1
ATOM 1736 O O . ARG B 1 33 ? -23.516 -18.922 -3.822 1 93.5 33 ARG B O 1
ATOM 1743 N N . VAL B 1 34 ? -23.594 -16.969 -2.695 1 94.81 34 VAL B N 1
ATOM 1744 C CA . VAL B 1 34 ? -23.375 -17.594 -1.394 1 94.81 34 VAL B CA 1
ATOM 1745 C C . VAL B 1 34 ? -24.703 -18.094 -0.828 1 94.81 34 VAL B C 1
ATOM 1747 O O . VAL B 1 34 ? -24.781 -19.234 -0.357 1 94.81 34 VAL B O 1
ATOM 1750 N N . PHE B 1 35 ? -25.766 -17.312 -0.905 1 95.06 35 PHE B N 1
ATOM 1751 C CA . PHE B 1 35 ? -26.969 -17.594 -0.135 1 95.06 35 PHE B CA 1
ATOM 1752 C C . PHE B 1 35 ? -28.062 -18.172 -1.029 1 95.06 35 PHE B C 1
ATOM 1754 O O . PHE B 1 35 ? -29.031 -18.75 -0.538 1 95.06 35 PHE B O 1
ATOM 1761 N N . ALA B 1 36 ? -28.016 -18.016 -2.344 1 93.88 36 ALA B N 1
ATOM 1762 C CA . ALA B 1 36 ? -29 -18.547 -3.275 1 93.88 36 ALA B CA 1
ATOM 1763 C C . ALA B 1 36 ? -28.328 -19.141 -4.512 1 93.88 36 ALA B C 1
ATOM 1765 O O . ALA B 1 36 ? -28.594 -18.703 -5.637 1 93.88 36 ALA B O 1
ATOM 1766 N N . PRO B 1 37 ? -27.516 -20.203 -4.301 1 90.56 37 PRO B N 1
ATOM 1767 C CA . PRO B 1 37 ? -26.734 -20.75 -5.406 1 90.56 37 PRO B CA 1
ATOM 1768 C C . PRO B 1 37 ? -27.594 -21.297 -6.531 1 90.56 37 PRO B C 1
ATOM 1770 O O . PRO B 1 37 ? -27.172 -21.344 -7.688 1 90.56 37 PRO B O 1
ATOM 1773 N N . ASP B 1 38 ? -28.797 -21.656 -6.289 1 91.44 38 ASP B N 1
ATOM 1774 C CA . ASP B 1 38 ? -29.656 -22.297 -7.289 1 91.44 38 ASP B CA 1
ATOM 1775 C C . ASP B 1 38 ? -30.625 -21.281 -7.906 1 91.44 38 ASP B C 1
ATOM 1777 O O . ASP B 1 38 ? -31.469 -21.641 -8.734 1 91.44 38 ASP B O 1
ATOM 1781 N N . SER B 1 39 ? -30.516 -20.109 -7.512 1 92.5 39 SER B N 1
ATOM 1782 C CA . SER B 1 39 ? -31.422 -19.094 -8.031 1 92.5 39 SER B CA 1
ATOM 1783 C C . SER B 1 39 ? -31.141 -18.797 -9.5 1 92.5 39 SER B C 1
ATOM 1785 O O . SER B 1 39 ? -30.047 -19.062 -9.992 1 92.5 39 SER B O 1
ATOM 1787 N N . ALA B 1 40 ? -32.094 -18.172 -10.219 1 93.62 40 ALA B N 1
ATOM 1788 C CA . ALA B 1 40 ? -31.938 -17.797 -11.625 1 93.62 40 ALA B CA 1
ATOM 1789 C C . ALA B 1 40 ? -30.859 -16.734 -11.797 1 93.62 40 ALA B C 1
ATOM 1791 O O . ALA B 1 40 ? -30.109 -16.766 -12.789 1 93.62 40 ALA B O 1
ATOM 1792 N N . ILE B 1 41 ? -30.719 -15.93 -10.906 1 92.81 41 ILE B N 1
ATOM 1793 C CA . ILE B 1 41 ? -29.719 -14.867 -10.945 1 92.81 41 ILE B CA 1
ATOM 1794 C C . ILE B 1 41 ? -28.312 -15.477 -10.883 1 92.81 41 ILE B C 1
ATOM 1796 O O . ILE B 1 41 ? -27.453 -15.133 -11.695 1 92.81 41 ILE B O 1
ATOM 1800 N N . THR B 1 42 ? -28.078 -16.312 -9.961 1 91.56 42 THR B N 1
ATOM 1801 C CA . THR B 1 42 ? -26.781 -16.953 -9.805 1 91.56 42 THR B CA 1
ATOM 1802 C C . THR B 1 42 ? -26.406 -17.734 -11.055 1 91.56 42 THR B C 1
ATOM 1804 O O . THR B 1 42 ? -25.25 -17.703 -11.5 1 91.56 42 THR B O 1
ATOM 1807 N N . LYS B 1 43 ? -27.359 -18.406 -11.656 1 92.06 43 LYS B N 1
ATOM 1808 C CA . LYS B 1 43 ? -27.109 -19.172 -12.875 1 92.06 43 LYS B CA 1
ATOM 1809 C C . LYS B 1 43 ? -26.75 -18.25 -14.039 1 92.06 43 LYS B C 1
ATOM 1811 O O . LYS B 1 43 ? -25.922 -18.609 -14.891 1 92.06 43 LYS B O 1
ATOM 1816 N N . SER B 1 44 ? -27.312 -17.078 -14.031 1 91.94 44 SER B N 1
ATOM 1817 C CA . SER B 1 44 ? -27.031 -16.125 -15.094 1 91.94 44 SER B CA 1
ATOM 1818 C C . SER B 1 44 ? -25.656 -15.508 -14.938 1 91.94 44 SER B C 1
ATOM 1820 O O . SER B 1 44 ? -25.078 -15.008 -15.906 1 91.94 44 SER B O 1
ATOM 1822 N N . LEU B 1 45 ? -25.047 -15.516 -13.703 1 90 45 LEU B N 1
ATOM 1823 C CA . LEU B 1 45 ? -23.75 -14.914 -13.438 1 90 45 LEU B CA 1
ATOM 1824 C C . LEU B 1 45 ? -22.625 -15.781 -14 1 90 45 LEU B C 1
ATOM 1826 O O . LEU B 1 45 ? -21.531 -15.281 -14.266 1 90 45 LEU B O 1
ATOM 1830 N N . GLY B 1 46 ? -22.844 -16.922 -14.211 1 87.56 46 GLY B N 1
ATOM 1831 C CA . GLY B 1 46 ? -21.859 -17.812 -14.773 1 87.56 46 GLY B CA 1
ATOM 1832 C C . GLY B 1 46 ? -20.844 -18.312 -13.75 1 87.56 46 GLY B C 1
ATOM 1833 O O . GLY B 1 46 ? -21.156 -18.375 -12.555 1 87.56 46 GLY B O 1
ATOM 1834 N N . GLU B 1 47 ? -19.625 -18.625 -14.172 1 87.94 47 GLU B N 1
ATOM 1835 C CA . GLU B 1 47 ? -18.594 -19.203 -13.32 1 87.94 47 GLU B CA 1
ATOM 1836 C C . GLU B 1 47 ? -17.969 -18.141 -12.414 1 87.94 47 GLU B C 1
ATOM 1838 O O . GLU B 1 47 ? -17.984 -16.953 -12.734 1 87.94 47 GLU B O 1
ATOM 1843 N N . VAL B 1 48 ? -17.531 -18.656 -11.312 1 89 48 VAL B N 1
ATOM 1844 C CA . VAL B 1 48 ? -16.891 -17.781 -10.336 1 89 48 VAL B CA 1
ATOM 1845 C C . VAL B 1 48 ? -15.484 -17.422 -10.797 1 89 48 VAL B C 1
ATOM 1847 O O . VAL B 1 48 ? -14.672 -18.297 -11.07 1 89 48 VAL B O 1
ATOM 1850 N N . GLU B 1 49 ? -15.273 -16.094 -10.898 1 86.19 49 GLU B N 1
ATOM 1851 C CA . GLU B 1 49 ? -13.953 -15.57 -11.234 1 86.19 49 GLU B CA 1
ATOM 1852 C C . GLU B 1 49 ? -13.523 -14.477 -10.266 1 86.19 49 GLU B C 1
ATOM 1854 O O . GLU B 1 49 ? -13.742 -13.289 -10.516 1 86.19 49 GLU B O 1
ATOM 1859 N N . PRO B 1 50 ? -12.93 -14.992 -9.234 1 87.56 50 PRO B N 1
ATOM 1860 C CA . PRO B 1 50 ? -12.5 -13.992 -8.258 1 87.56 50 PRO B CA 1
ATOM 1861 C C . PRO B 1 50 ? -11.492 -13 -8.836 1 87.56 50 PRO B C 1
ATOM 1863 O O . PRO B 1 50 ? -10.688 -13.359 -9.695 1 87.56 50 PRO B O 1
ATOM 1866 N N . ILE B 1 51 ? -11.617 -11.812 -8.375 1 83.69 51 ILE B N 1
ATOM 1867 C CA . ILE B 1 51 ? -10.672 -10.773 -8.75 1 83.69 51 ILE B CA 1
ATOM 1868 C C . ILE B 1 51 ? -9.719 -10.492 -7.59 1 83.69 51 ILE B C 1
ATOM 1870 O O . ILE B 1 51 ? -10.156 -10.117 -6.5 1 83.69 51 ILE B O 1
ATOM 1874 N N . PHE B 1 52 ? -8.469 -10.758 -7.898 1 87.88 52 PHE B N 1
ATOM 1875 C CA . PHE B 1 52 ? -7.441 -10.477 -6.902 1 87.88 52 PHE B CA 1
ATOM 1876 C C . PHE B 1 52 ? -6.688 -9.195 -7.25 1 87.88 52 PHE B C 1
ATOM 1878 O O . PHE B 1 52 ? -6.539 -8.859 -8.43 1 87.88 52 PHE B O 1
ATOM 1885 N N . SER B 1 53 ? -6.266 -8.547 -6.246 1 83.38 53 SER B N 1
ATOM 1886 C CA . SER B 1 53 ? -5.633 -7.242 -6.434 1 83.38 53 SER B CA 1
ATOM 1887 C C . SER B 1 53 ? -4.281 -7.375 -7.125 1 83.38 53 SER B C 1
ATOM 1889 O O . SER B 1 53 ? -3.955 -6.59 -8.016 1 83.38 53 SER B O 1
ATOM 1891 N N . TYR B 1 54 ? -3.555 -8.422 -6.801 1 83.56 54 TYR B N 1
ATOM 1892 C CA . TYR B 1 54 ? -2.158 -8.383 -7.223 1 83.56 54 TYR B CA 1
ATOM 1893 C C . TYR B 1 54 ? -1.808 -9.602 -8.062 1 83.56 54 TYR B C 1
ATOM 1895 O O . TYR B 1 54 ? -0.701 -9.695 -8.602 1 83.56 54 TYR B O 1
ATOM 1903 N N . LEU B 1 55 ? -2.766 -10.445 -8.141 1 90.81 55 LEU B N 1
ATOM 1904 C CA . LEU B 1 55 ? -2.512 -11.672 -8.883 1 90.81 55 LEU B CA 1
ATOM 1905 C C . LEU B 1 55 ? -3.664 -11.984 -9.836 1 90.81 55 LEU B C 1
ATOM 1907 O O . LEU B 1 55 ? -4.832 -11.875 -9.453 1 90.81 55 LEU B O 1
ATOM 1911 N N . ASN B 1 56 ? -3.244 -12.141 -11.07 1 91.69 56 ASN B N 1
ATOM 1912 C CA . ASN B 1 56 ? -4.203 -12.672 -12.031 1 91.69 56 ASN B CA 1
ATOM 1913 C C . ASN B 1 56 ? -4.082 -14.188 -12.172 1 91.69 56 ASN B C 1
ATOM 1915 O O . ASN B 1 56 ? -3.064 -14.688 -12.648 1 91.69 56 ASN B O 1
ATOM 1919 N N . LEU B 1 57 ? -5.086 -14.852 -11.719 1 93.88 57 LEU B N 1
ATOM 1920 C CA . LEU B 1 57 ? -5.152 -16.312 -11.75 1 93.88 57 LEU B CA 1
ATOM 1921 C C . LEU B 1 57 ? -6.332 -16.781 -12.594 1 93.88 57 LEU B C 1
ATOM 1923 O O . LEU B 1 57 ? -7.488 -16.562 -12.227 1 93.88 57 LEU B O 1
ATOM 1927 N N . ASN B 1 58 ? -6 -17.359 -13.703 1 93.75 58 ASN B N 1
ATOM 1928 C CA . ASN B 1 58 ? -7.027 -17.844 -14.617 1 93.75 58 ASN B CA 1
ATOM 1929 C C . ASN B 1 58 ? -6.922 -19.344 -14.844 1 93.75 58 ASN B C 1
ATOM 1931 O O . ASN B 1 58 ? -6.062 -19.812 -15.594 1 93.75 58 ASN B O 1
ATOM 1935 N N . PHE B 1 59 ? -7.867 -20.078 -14.297 1 96.19 59 PHE B N 1
ATOM 1936 C CA . PHE B 1 59 ? -7.887 -21.531 -14.469 1 96.19 59 PHE B CA 1
ATOM 1937 C C . PHE B 1 59 ? -8.531 -21.906 -15.797 1 96.19 59 PHE B C 1
ATOM 1939 O O . PHE B 1 59 ? -9.5 -21.281 -16.219 1 96.19 59 PHE B O 1
ATOM 1946 N N . HIS B 1 60 ? -8.023 -22.953 -16.406 1 95.19 60 HIS B N 1
ATOM 1947 C CA . HIS B 1 60 ? -8.633 -23.469 -17.625 1 95.19 60 HIS B CA 1
ATOM 1948 C C . HIS B 1 60 ? -10.016 -24.047 -17.359 1 95.19 60 HIS B C 1
ATOM 1950 O O . HIS B 1 60 ? -10.93 -23.906 -18.172 1 95.19 60 HIS B O 1
ATOM 1956 N N . GLU B 1 61 ? -10.125 -24.672 -16.219 1 94.12 61 GLU B N 1
ATOM 1957 C CA . GLU B 1 61 ? -11.383 -25.188 -15.688 1 94.12 61 GLU B CA 1
ATOM 1958 C C . GLU B 1 61 ? -11.609 -24.719 -14.258 1 94.12 61 GLU B C 1
ATOM 1960 O O . GLU B 1 61 ? -10.656 -24.5 -13.508 1 94.12 61 GLU B O 1
ATOM 1965 N N . GLN B 1 62 ? -12.789 -24.578 -13.922 1 93.06 62 GLN B N 1
ATOM 1966 C CA . GLN B 1 62 ? -13.094 -24.062 -12.586 1 93.06 62 GLN B CA 1
ATOM 1967 C C . GLN B 1 62 ? -12.57 -25.016 -11.508 1 93.06 62 GLN B C 1
ATOM 1969 O O . GLN B 1 62 ? -12.945 -26.188 -11.461 1 93.06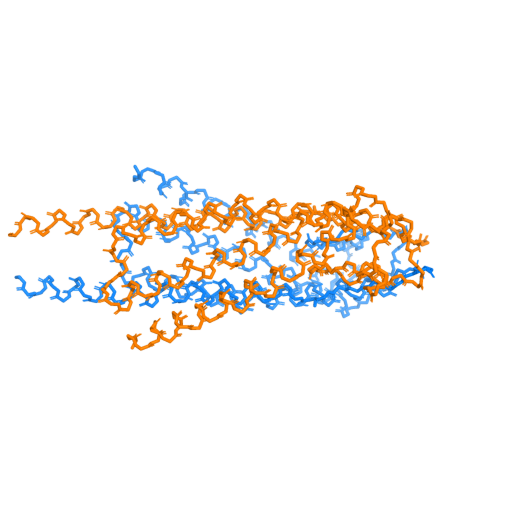 62 GLN B O 1
ATOM 1974 N N . PRO B 1 63 ? -11.797 -24.453 -10.75 1 94.5 63 PRO B N 1
ATOM 1975 C CA . PRO B 1 63 ? -11.266 -25.312 -9.688 1 94.5 63 PRO B CA 1
ATOM 1976 C C . PRO B 1 63 ? -12.305 -25.625 -8.609 1 94.5 63 PRO B C 1
ATOM 1978 O O . PRO B 1 63 ? -13.266 -24.875 -8.43 1 94.5 63 PRO B O 1
ATOM 1981 N N . ALA B 1 64 ? -12.094 -26.672 -7.875 1 93.12 64 ALA B N 1
ATOM 1982 C CA . ALA B 1 64 ? -13.031 -27.141 -6.859 1 93.12 64 ALA B CA 1
ATOM 1983 C C . ALA B 1 64 ? -13.18 -26.109 -5.738 1 93.12 64 ALA B C 1
ATOM 1985 O O . ALA B 1 64 ? -14.266 -25.953 -5.176 1 93.12 64 ALA B O 1
ATOM 1986 N N . VAL B 1 65 ? -12.133 -25.391 -5.473 1 95.44 65 VAL B N 1
ATOM 1987 C CA . VAL B 1 65 ? -12.109 -24.453 -4.352 1 95.44 65 VAL B CA 1
ATOM 1988 C C . VAL B 1 65 ? -13.117 -23.344 -4.598 1 95.44 65 VAL B C 1
ATOM 1990 O O . VAL B 1 65 ? -13.727 -22.828 -3.66 1 95.44 65 VAL B O 1
ATOM 1993 N N . TYR B 1 66 ? -13.375 -22.984 -5.863 1 94.31 66 TYR B N 1
ATOM 1994 C CA . TYR B 1 66 ? -14.242 -21.859 -6.195 1 94.31 66 TYR B CA 1
ATOM 1995 C C . TYR B 1 66 ? -15.703 -22.219 -5.988 1 94.31 66 TYR B C 1
ATOM 1997 O O . TYR B 1 66 ? -16.578 -21.344 -5.977 1 94.31 66 TYR B O 1
ATOM 2005 N N . SER B 1 67 ? -15.984 -23.469 -5.77 1 91.62 67 SER B N 1
ATOM 2006 C CA . SER B 1 67 ? -17.344 -23.922 -5.539 1 91.62 67 SER B CA 1
ATOM 2007 C C . SER B 1 67 ? -17.625 -24.109 -4.051 1 91.62 67 SER B C 1
ATOM 2009 O O . SER B 1 67 ? -18.781 -24.312 -3.65 1 91.62 67 SER B O 1
ATOM 2011 N N . GLN B 1 68 ? -16.641 -24.031 -3.221 1 94.88 68 GLN B N 1
ATOM 2012 C CA . GLN B 1 68 ? -16.812 -24.219 -1.781 1 94.88 68 GLN B CA 1
ATOM 2013 C C . GLN B 1 68 ? -17.5 -23 -1.153 1 94.88 68 GLN B C 1
ATOM 2015 O O . GLN B 1 68 ? -17.109 -21.859 -1.398 1 94.88 68 GLN B O 1
ATOM 2020 N N . LYS B 1 69 ? -18.422 -23.297 -0.296 1 95.06 69 LYS B N 1
ATOM 2021 C CA . LYS B 1 69 ? -19.172 -22.219 0.357 1 95.06 69 LYS B CA 1
ATOM 2022 C C . LYS B 1 69 ? -18.266 -21.344 1.214 1 95.06 69 LYS B C 1
ATOM 2024 O O . LYS B 1 69 ? -18.438 -20.125 1.263 1 95.06 69 LYS B O 1
ATOM 2029 N N . SER B 1 70 ? -17.344 -22.016 1.858 1 96.06 70 SER B N 1
ATOM 2030 C CA . SER B 1 70 ? -16.422 -21.25 2.707 1 96.06 70 SER B CA 1
ATOM 2031 C C . SER B 1 70 ? -15.594 -20.266 1.889 1 96.06 70 SER B C 1
ATOM 2033 O O . SER B 1 70 ? -15.32 -19.156 2.342 1 96.06 70 SER B O 1
ATOM 2035 N N . PHE B 1 71 ? -15.18 -20.688 0.71 1 97.12 71 PHE B N 1
ATOM 2036 C CA . PHE B 1 71 ? -14.422 -19.797 -0.171 1 97.12 71 PHE B CA 1
ATOM 2037 C C . PHE B 1 71 ? -15.289 -18.641 -0.646 1 97.12 71 PHE B C 1
ATOM 2039 O O . PHE B 1 71 ? -14.852 -17.484 -0.616 1 97.12 71 PHE B O 1
ATOM 2046 N N . LEU B 1 72 ? -16.484 -18.922 -1.051 1 96.31 72 LEU B N 1
ATOM 2047 C CA . LEU B 1 72 ? -17.391 -17.906 -1.541 1 96.31 72 LEU B CA 1
ATOM 2048 C C . LEU B 1 72 ? -17.734 -16.906 -0.439 1 96.31 72 LEU B C 1
ATOM 2050 O O . LEU B 1 72 ? -17.812 -15.703 -0.689 1 96.31 72 LEU B O 1
ATOM 2054 N N . MET B 1 73 ? -17.906 -17.406 0.734 1 96.88 73 MET B N 1
ATOM 2055 C CA . MET B 1 73 ? -18.203 -16.531 1.868 1 96.88 73 MET B CA 1
ATOM 2056 C C . MET B 1 73 ? -17.031 -15.602 2.154 1 96.88 73 MET B C 1
ATOM 2058 O O . MET B 1 73 ? -17.219 -14.406 2.367 1 96.88 73 MET B O 1
ATOM 2062 N N . LEU B 1 74 ? -15.883 -16.203 2.158 1 97.19 74 LEU B N 1
ATOM 2063 C CA . LEU B 1 74 ? -14.688 -15.406 2.393 1 97.19 74 LEU B CA 1
ATOM 2064 C C . LEU B 1 74 ? -14.516 -14.359 1.296 1 97.19 74 LEU B C 1
ATOM 2066 O O . LEU B 1 74 ? -14.102 -13.234 1.57 1 97.19 74 LEU B O 1
ATOM 2070 N N . SER B 1 75 ? -14.727 -14.766 0.089 1 96.56 75 SER B N 1
ATOM 2071 C CA . SER B 1 75 ? -14.648 -13.836 -1.036 1 96.56 75 SER B CA 1
ATOM 2072 C C . SER B 1 75 ? -15.633 -12.688 -0.874 1 96.56 75 SER B C 1
ATOM 2074 O O . SER B 1 75 ? -15.305 -11.531 -1.165 1 96.56 75 SER B O 1
ATOM 2076 N N . LEU B 1 76 ? -16.812 -12.984 -0.44 1 96.69 76 LEU B N 1
ATOM 2077 C CA . LEU B 1 76 ? -17.828 -11.961 -0.189 1 96.69 76 LEU B CA 1
ATOM 2078 C C . LEU B 1 76 ? -17.344 -10.984 0.887 1 96.69 76 LEU B C 1
ATOM 2080 O O . LEU B 1 76 ? -17.453 -9.773 0.719 1 96.69 76 LEU B O 1
ATOM 2084 N N . VAL B 1 77 ? -16.844 -11.523 1.963 1 97.19 77 VAL B N 1
ATOM 2085 C CA . VAL B 1 77 ? -16.344 -10.688 3.051 1 97.19 77 VAL B CA 1
ATOM 2086 C C . VAL B 1 77 ? -15.203 -9.82 2.551 1 97.19 77 VAL B C 1
ATOM 2088 O O . VAL B 1 77 ? -15.094 -8.641 2.918 1 97.19 77 VAL B O 1
ATOM 2091 N N . SER B 1 78 ? -14.344 -10.391 1.74 1 96.12 78 SER B N 1
ATOM 2092 C CA . SER B 1 78 ? -13.242 -9.633 1.153 1 96.12 78 SER B CA 1
ATOM 2093 C C . SER B 1 78 ? -13.758 -8.469 0.314 1 96.12 78 SER B C 1
ATOM 2095 O O . SER B 1 78 ? -13.234 -7.355 0.405 1 96.12 78 SER B O 1
ATOM 2097 N N . THR B 1 79 ? -14.742 -8.734 -0.486 1 95.81 79 THR B N 1
ATOM 2098 C CA . THR B 1 79 ? -15.328 -7.699 -1.329 1 95.81 79 THR B CA 1
ATOM 2099 C C . THR B 1 79 ? -15.93 -6.582 -0.477 1 95.81 79 THR B C 1
ATOM 2101 O O . THR B 1 79 ? -15.703 -5.398 -0.75 1 95.81 79 THR B O 1
ATOM 2104 N N . ILE B 1 80 ? -16.594 -6.965 0.554 1 97.31 80 ILE B N 1
ATOM 2105 C CA . ILE B 1 80 ? -17.234 -5.992 1.437 1 97.31 80 ILE B CA 1
ATOM 2106 C C . ILE B 1 80 ? -16.172 -5.121 2.098 1 97.31 80 ILE B C 1
ATOM 2108 O O . ILE B 1 80 ? -16.281 -3.891 2.098 1 97.31 80 ILE B O 1
ATOM 2112 N N . THR B 1 81 ? -15.164 -5.766 2.592 1 96.69 81 THR B N 1
ATOM 2113 C CA . THR B 1 81 ? -14.141 -5.02 3.32 1 96.69 81 THR B CA 1
ATOM 2114 C C . THR B 1 81 ? -13.336 -4.141 2.371 1 96.69 81 THR B C 1
ATOM 2116 O O . THR B 1 81 ? -12.984 -3.01 2.717 1 96.69 81 THR B O 1
ATOM 2119 N N . THR B 1 82 ? -13.039 -4.648 1.223 1 95.06 82 THR B N 1
ATOM 2120 C CA . THR B 1 82 ? -12.289 -3.867 0.246 1 95.06 82 THR B CA 1
ATOM 2121 C C . THR B 1 82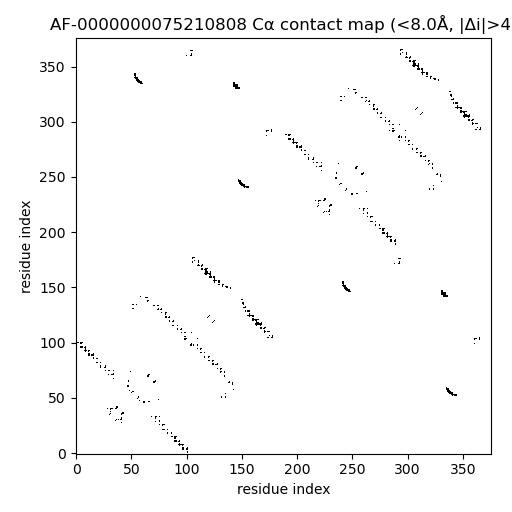 ? -13.055 -2.611 -0.152 1 95.06 82 THR B C 1
ATOM 2123 O O . THR B 1 82 ? -12.508 -1.509 -0.135 1 95.06 82 THR B O 1
ATOM 2126 N N . PHE B 1 83 ? -14.289 -2.746 -0.457 1 96.56 83 PHE B N 1
ATOM 2127 C CA . PHE B 1 83 ? -15.086 -1.589 -0.85 1 96.56 83 PHE B CA 1
ATOM 2128 C C . PHE B 1 83 ? -15.305 -0.656 0.335 1 96.56 83 PHE B C 1
ATOM 2130 O O . PHE B 1 83 ? -15.359 0.564 0.17 1 96.56 83 PHE B O 1
ATOM 2137 N N . ALA B 1 84 ? -15.484 -1.258 1.505 1 97.31 84 ALA B N 1
ATOM 2138 C CA . ALA B 1 84 ? -15.664 -0.429 2.693 1 97.31 84 ALA B CA 1
ATOM 2139 C C . ALA B 1 84 ? -14.477 0.514 2.887 1 97.31 84 ALA B C 1
ATOM 2141 O O . ALA B 1 84 ? -14.656 1.705 3.148 1 97.31 84 ALA B O 1
ATOM 2142 N N . VAL B 1 85 ? -13.297 0.014 2.729 1 96.5 85 VAL B N 1
ATOM 2143 C CA . VAL B 1 85 ? -12.102 0.824 2.928 1 96.5 85 VAL B CA 1
ATOM 2144 C C . VAL B 1 85 ? -12.047 1.932 1.88 1 96.5 85 VAL B C 1
ATOM 2146 O O . VAL B 1 85 ? -11.789 3.094 2.207 1 96.5 85 VAL B O 1
ATOM 2149 N N . VAL B 1 86 ? -12.289 1.602 0.63 1 96.12 86 VAL B N 1
ATOM 2150 C CA . VAL B 1 86 ? -12.156 2.557 -0.464 1 96.12 86 VAL B CA 1
ATOM 2151 C C . VAL B 1 86 ? -13.219 3.646 -0.335 1 96.12 86 VAL B C 1
ATOM 2153 O O . VAL B 1 86 ? -12.914 4.836 -0.445 1 96.12 86 VAL B O 1
ATOM 2156 N N . VAL B 1 87 ? -14.414 3.268 -0.068 1 98 87 VAL B N 1
ATOM 2157 C CA . VAL B 1 87 ? -15.523 4.219 -0.018 1 98 87 VAL B CA 1
ATOM 2158 C C . VAL B 1 87 ? -15.383 5.109 1.215 1 98 87 VAL B C 1
ATOM 2160 O O . VAL B 1 87 ? -15.609 6.32 1.144 1 98 87 VAL B O 1
ATOM 2163 N N . LEU B 1 88 ? -15.047 4.504 2.318 1 98 88 LEU B N 1
ATOM 2164 C CA . LEU B 1 88 ? -14.844 5.316 3.512 1 98 88 LEU B CA 1
ATOM 2165 C C . LEU B 1 88 ? -13.672 6.273 3.326 1 98 88 LEU B C 1
ATOM 2167 O O . LEU B 1 88 ? -13.727 7.426 3.76 1 98 88 LEU B O 1
ATOM 2171 N N . PHE B 1 89 ? -12.609 5.816 2.725 1 97 89 PHE B N 1
ATOM 2172 C CA . PHE B 1 89 ? -11.477 6.691 2.434 1 97 89 PHE B CA 1
ATOM 2173 C C . PHE B 1 89 ? -11.922 7.883 1.591 1 97 89 PHE B C 1
ATOM 2175 O O . PHE B 1 89 ? -11.578 9.023 1.897 1 97 89 PHE B O 1
ATOM 2182 N N . LEU B 1 90 ? -12.625 7.59 0.578 1 97.62 90 LEU B N 1
ATOM 2183 C CA . LEU B 1 90 ? -13.086 8.648 -0.313 1 97.62 90 LEU B CA 1
ATOM 2184 C C . LEU B 1 90 ? -14.008 9.617 0.423 1 97.62 90 LEU B C 1
ATOM 2186 O O . LEU B 1 90 ? -13.945 10.828 0.211 1 97.62 90 LEU B O 1
ATOM 2190 N N . TRP B 1 91 ? -14.898 9.086 1.269 1 97.81 91 TRP B N 1
ATOM 2191 C CA . TRP B 1 91 ? -15.797 9.922 2.061 1 97.81 91 TRP B CA 1
ATOM 2192 C C . TRP B 1 91 ? -15.008 10.844 2.979 1 97.81 91 TRP B C 1
ATOM 2194 O O . TRP B 1 91 ? -15.273 12.047 3.037 1 97.81 91 TRP B O 1
ATOM 2204 N N . PHE B 1 92 ? -14.023 10.312 3.645 1 97.12 92 PHE B N 1
ATOM 2205 C CA . PHE B 1 92 ? -13.211 11.109 4.559 1 97.12 92 PHE B CA 1
ATOM 2206 C C . PHE B 1 92 ? -12.375 12.125 3.791 1 97.12 92 PHE B C 1
ATOM 2208 O O . PHE B 1 92 ? -12.188 13.25 4.246 1 97.12 92 PHE B O 1
ATOM 2215 N N . MET B 1 93 ? -11.867 11.68 2.682 1 96.31 93 MET B N 1
ATOM 2216 C CA . MET B 1 93 ? -11.094 12.602 1.851 1 96.31 93 MET B CA 1
ATOM 2217 C C . MET B 1 93 ? -11.961 13.766 1.379 1 96.31 93 MET B C 1
ATOM 2219 O O . MET B 1 93 ? -11.516 14.914 1.37 1 96.31 93 MET B O 1
ATOM 2223 N N . HIS B 1 94 ? -13.172 13.477 0.956 1 97.19 94 HIS B N 1
ATOM 2224 C CA . HIS B 1 94 ? -14.094 14.531 0.55 1 97.19 94 HIS B CA 1
ATOM 2225 C C . HIS B 1 94 ? -14.32 15.531 1.676 1 97.19 94 HIS B C 1
ATOM 2227 O O . HIS B 1 94 ? -14.195 16.75 1.468 1 97.19 94 HIS B O 1
ATOM 2233 N N . LYS B 1 95 ? -14.625 15.016 2.846 1 96.69 95 LYS B N 1
ATOM 2234 C CA . LYS B 1 95 ? -14.883 15.883 3.99 1 96.69 95 LYS B CA 1
ATOM 2235 C C . LYS B 1 95 ? -13.648 16.719 4.34 1 96.69 95 LYS B C 1
ATOM 2237 O O . LYS B 1 95 ? -13.758 17.906 4.625 1 96.69 95 LYS B O 1
ATOM 2242 N N . LEU B 1 96 ? -12.508 16.078 4.371 1 95.44 96 LEU B N 1
ATOM 2243 C CA . LEU B 1 96 ? -11.25 16.75 4.699 1 95.44 96 LEU B CA 1
ATOM 2244 C C . LEU B 1 96 ? -10.961 17.875 3.717 1 95.44 96 LEU B C 1
ATOM 2246 O O . LEU B 1 96 ? -10.68 19 4.125 1 95.44 96 LEU B O 1
ATOM 2250 N N . LEU B 1 97 ? -11.031 17.562 2.451 1 95.56 97 LEU B N 1
ATOM 2251 C CA . LEU B 1 97 ? -10.711 18.531 1.405 1 95.56 97 LEU B CA 1
ATOM 2252 C C . LEU B 1 97 ? -11.711 19.688 1.4 1 95.56 97 LEU B C 1
ATOM 2254 O O . LEU B 1 97 ? -11.344 20.828 1.146 1 95.56 97 LEU B O 1
ATOM 2258 N N . LYS B 1 98 ? -12.953 19.359 1.598 1 94.81 98 LYS B N 1
ATOM 2259 C CA . LYS B 1 98 ? -13.977 20.406 1.713 1 94.81 98 LYS B CA 1
ATOM 2260 C C . LYS B 1 98 ? -13.656 21.359 2.855 1 94.81 98 LYS B C 1
ATOM 2262 O O . LYS B 1 98 ? -13.75 22.578 2.691 1 94.81 98 LYS B O 1
ATOM 2267 N N . ASN B 1 99 ? -13.273 20.812 3.988 1 93.19 99 ASN B N 1
ATOM 2268 C CA . ASN B 1 99 ? -12.898 21.641 5.133 1 93.19 99 ASN B CA 1
ATOM 2269 C C . ASN B 1 99 ? -11.695 22.516 4.824 1 93.19 99 ASN B C 1
ATOM 2271 O O . ASN B 1 99 ? -11.664 23.688 5.207 1 93.19 99 ASN B O 1
ATOM 2275 N N . ILE B 1 100 ? -10.766 21.984 4.191 1 90.5 100 ILE B N 1
ATOM 2276 C CA . ILE B 1 100 ? -9.555 22.734 3.855 1 90.5 100 ILE B CA 1
ATOM 2277 C C . ILE B 1 100 ? -9.898 23.875 2.91 1 90.5 100 ILE B C 1
ATOM 2279 O O . ILE B 1 100 ? -9.367 24.984 3.047 1 90.5 100 ILE B O 1
ATOM 2283 N N . HIS B 1 101 ? -10.742 23.641 2.014 1 87.75 101 HIS B N 1
ATOM 2284 C CA . HIS B 1 101 ? -11.141 24.625 1.024 1 87.75 101 HIS B CA 1
ATOM 2285 C C . HIS B 1 101 ? -11.938 25.766 1.671 1 87.75 101 HIS B C 1
ATOM 2287 O O . HIS B 1 101 ? -11.695 26.938 1.384 1 87.75 101 HIS B O 1
ATOM 2293 N N . THR B 1 102 ? -12.844 25.453 2.547 1 87.56 102 THR B N 1
ATOM 2294 C CA . THR B 1 102 ? -13.773 26.438 3.102 1 87.56 102 THR B CA 1
ATOM 2295 C C . THR B 1 102 ? -13.141 27.172 4.285 1 87.56 102 THR B C 1
ATOM 2297 O O . THR B 1 102 ? -13.43 28.344 4.52 1 87.56 102 THR B O 1
ATOM 2300 N N . ASP B 1 103 ? -12.352 26.5 5.035 1 84.75 103 ASP B N 1
ATOM 2301 C CA . ASP B 1 103 ? -11.797 27.078 6.25 1 84.75 103 ASP B CA 1
ATOM 2302 C C . ASP B 1 103 ? -10.281 26.906 6.297 1 84.75 103 ASP B C 1
ATOM 2304 O O . ASP B 1 103 ? -9.531 27.688 5.719 1 84.75 103 ASP B O 1
ATOM 2308 N N . SER B 1 104 ? -9.844 25.781 6.977 1 82 104 SER B N 1
ATOM 2309 C CA . SER B 1 104 ? -8.414 25.5 7.098 1 82 104 SER B CA 1
ATOM 2310 C C . SER B 1 104 ? -8.18 24.047 7.488 1 82 104 SER B C 1
ATOM 2312 O O . SER B 1 104 ? -9.117 23.328 7.828 1 82 104 SER B O 1
ATOM 2314 N N . LEU B 1 105 ? -7.012 23.703 7.383 1 85.56 105 LEU B N 1
ATOM 2315 C CA . LEU B 1 105 ? -6.59 22.391 7.852 1 85.56 105 LEU B CA 1
ATOM 2316 C C . LEU B 1 105 ? -6.723 22.281 9.367 1 85.56 105 LEU B C 1
ATOM 2318 O O . LEU B 1 105 ? -6.949 21.203 9.898 1 85.56 105 LEU B O 1
ATOM 2322 N N . PHE B 1 106 ? -6.688 23.375 10.055 1 82.19 106 PHE B N 1
ATOM 2323 C CA . PHE B 1 106 ? -6.648 23.422 11.516 1 82.19 106 PHE B CA 1
ATOM 2324 C C . PHE B 1 106 ? -8.055 23.453 12.094 1 82.19 106 PHE B C 1
ATOM 2326 O O . PHE B 1 106 ? -8.438 24.422 12.75 1 82.19 106 PHE B O 1
ATOM 2333 N N . MET B 1 107 ? -8.727 22.547 11.883 1 87.06 107 MET B N 1
ATOM 2334 C CA . MET B 1 107 ? -10.07 22.375 12.438 1 87.06 107 MET B CA 1
ATOM 2335 C C . MET B 1 107 ? -10.148 21.109 13.297 1 87.06 107 MET B C 1
ATOM 2337 O O . MET B 1 107 ? -9.625 20.062 12.914 1 87.06 107 MET B O 1
ATOM 2341 N N . ILE B 1 108 ? -10.797 21.266 14.352 1 90.5 108 ILE B N 1
ATOM 2342 C CA . ILE B 1 108 ? -10.969 20.109 15.242 1 90.5 108 ILE B CA 1
ATOM 2343 C C . ILE B 1 108 ? -11.656 18.969 14.492 1 90.5 108 ILE B C 1
ATOM 2345 O O . ILE B 1 108 ? -11.359 17.797 14.742 1 90.5 108 ILE B O 1
ATOM 2349 N N . GLU B 1 109 ? -12.516 19.312 13.602 1 93.44 109 GLU B N 1
ATOM 2350 C CA . GLU B 1 109 ? -13.211 18.312 12.789 1 93.44 109 GLU B CA 1
ATOM 2351 C C . GLU B 1 109 ? -12.227 17.5 11.961 1 93.44 109 GLU B C 1
ATOM 2353 O O . GLU B 1 109 ? -12.422 16.297 11.758 1 93.44 109 GLU B O 1
ATOM 2358 N N . ASN B 1 110 ? -11.211 18.172 11.477 1 93.81 110 ASN B N 1
ATOM 2359 C CA . ASN B 1 110 ? -10.219 17.484 10.656 1 93.81 110 ASN B CA 1
ATOM 2360 C C . ASN B 1 110 ? -9.398 16.5 11.484 1 93.81 110 ASN B C 1
ATOM 2362 O O . ASN B 1 110 ? -8.93 15.492 10.961 1 93.81 110 ASN B O 1
ATOM 2366 N N . VAL B 1 111 ? -9.219 16.75 12.758 1 94.44 111 VAL B N 1
ATOM 2367 C CA . VAL B 1 111 ? -8.555 15.812 13.656 1 94.44 111 VAL B CA 1
ATOM 2368 C C . VAL B 1 111 ? -9.328 14.5 13.703 1 94.44 111 VAL B C 1
ATOM 2370 O O . VAL B 1 111 ? -8.758 13.43 13.516 1 94.44 111 VAL B O 1
ATOM 2373 N N . SER B 1 112 ? -10.617 14.672 13.852 1 96.81 112 SER B N 1
ATOM 2374 C CA . SER B 1 112 ? -11.477 13.492 13.922 1 96.81 112 SER B CA 1
ATOM 2375 C C . SER B 1 112 ? -11.5 12.75 12.594 1 96.81 112 SER B C 1
ATOM 2377 O O . SER B 1 112 ? -11.492 11.516 12.562 1 96.81 112 SER B O 1
ATOM 2379 N N . ILE B 1 113 ? -11.555 13.438 11.562 1 97.12 113 ILE B N 1
ATOM 2380 C CA . ILE B 1 113 ? -11.594 12.852 10.227 1 97.12 113 ILE B CA 1
ATOM 2381 C C . ILE B 1 113 ? -10.328 12.023 9.992 1 97.12 113 ILE B C 1
ATOM 2383 O O . ILE B 1 113 ? -10.398 10.875 9.562 1 97.12 113 ILE B O 1
ATOM 2387 N N . LEU B 1 114 ? -9.164 12.555 10.266 1 96.31 114 LEU B N 1
ATOM 2388 C CA . LEU B 1 114 ? -7.895 11.867 10.062 1 96.31 114 LEU B CA 1
ATOM 2389 C C . LEU B 1 114 ? -7.785 10.648 10.977 1 96.31 114 LEU B C 1
ATOM 2391 O O . LEU B 1 114 ? -7.277 9.602 10.562 1 96.31 114 LEU B O 1
ATOM 2395 N N . MET B 1 115 ? -8.266 10.789 12.164 1 97 115 MET B N 1
ATOM 2396 C CA . MET B 1 115 ? -8.25 9.672 13.102 1 97 115 MET B CA 1
ATOM 2397 C C . MET B 1 115 ? -9.102 8.516 12.586 1 97 115 MET B C 1
ATOM 2399 O O . MET B 1 115 ? -8.656 7.371 12.562 1 97 115 MET B O 1
ATOM 2403 N N . LYS B 1 116 ? -10.289 8.836 12.195 1 97.81 116 LYS B N 1
ATOM 2404 C CA . LYS B 1 116 ? -11.195 7.816 11.68 1 97.81 116 LYS B CA 1
ATOM 2405 C C . LYS B 1 116 ? -10.648 7.184 10.406 1 97.81 116 LYS B C 1
ATOM 2407 O O . LYS B 1 116 ? -10.766 5.973 10.203 1 97.81 116 LYS B O 1
ATOM 2412 N N . MET B 1 117 ? -10.07 7.984 9.562 1 97.19 117 MET B N 1
ATOM 2413 C CA . MET B 1 117 ? -9.461 7.492 8.336 1 97.19 117 MET B CA 1
ATOM 2414 C C . MET B 1 117 ? -8.312 6.535 8.641 1 97.19 117 MET B C 1
ATOM 2416 O O . MET B 1 117 ? -8.219 5.461 8.047 1 97.19 117 MET B O 1
ATOM 2420 N N . GLY B 1 118 ? -7.465 6.953 9.57 1 97.06 118 GLY B N 1
ATOM 2421 C CA . GLY B 1 118 ? -6.359 6.102 9.984 1 97.06 118 GLY B CA 1
ATOM 2422 C C . GLY B 1 118 ? -6.809 4.77 10.547 1 97.06 118 GLY B C 1
ATOM 2423 O O . GLY B 1 118 ? -6.285 3.719 10.172 1 97.06 118 GLY B O 1
ATOM 2424 N N . LEU B 1 119 ? -7.812 4.832 11.367 1 97.69 119 LEU B N 1
ATOM 2425 C CA . LEU B 1 119 ? -8.328 3.613 11.977 1 97.69 119 LEU B CA 1
ATOM 2426 C C . LEU B 1 119 ? -8.969 2.711 10.93 1 97.69 119 LEU B C 1
ATOM 2428 O O . LEU B 1 119 ? -8.812 1.488 10.977 1 97.69 119 LEU B O 1
ATOM 2432 N N . THR B 1 120 ? -9.68 3.324 10.047 1 97.56 120 THR B N 1
ATOM 2433 C CA . THR B 1 120 ? -10.312 2.572 8.969 1 97.56 120 THR B CA 1
ATOM 2434 C C . THR B 1 120 ? -9.266 1.836 8.133 1 97.56 120 THR B C 1
ATOM 2436 O O . THR B 1 120 ? -9.406 0.639 7.875 1 97.56 120 THR B O 1
ATOM 2439 N N . ILE B 1 121 ? -8.219 2.506 7.746 1 96.88 121 ILE B N 1
ATOM 2440 C CA . ILE B 1 121 ? -7.172 1.921 6.918 1 96.88 121 ILE B CA 1
ATOM 2441 C C . ILE B 1 121 ? -6.43 0.844 7.707 1 96.88 121 ILE B C 1
ATOM 2443 O O . ILE B 1 121 ? -6.172 -0.247 7.191 1 96.88 121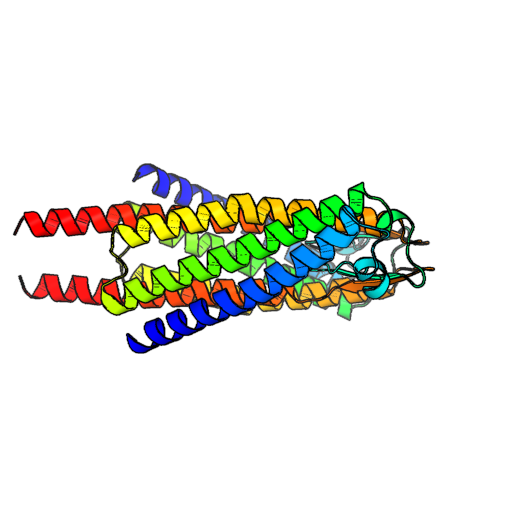 ILE B O 1
ATOM 2447 N N . MET B 1 122 ? -6.18 1.122 8.898 1 97.5 122 MET B N 1
ATOM 2448 C CA . MET B 1 122 ? -5.406 0.208 9.734 1 97.5 122 MET B CA 1
ATOM 2449 C C . MET B 1 122 ? -6.184 -1.075 10 1 97.5 122 MET B C 1
ATOM 2451 O O . MET B 1 122 ? -5.652 -2.174 9.844 1 97.5 122 MET B O 1
ATOM 2455 N N . ILE B 1 123 ? -7.43 -0.912 10.344 1 97.5 123 ILE B N 1
ATOM 2456 C CA . ILE B 1 123 ? -8.188 -2.066 10.812 1 97.5 123 ILE B CA 1
ATOM 2457 C C . ILE B 1 123 ? -8.875 -2.748 9.633 1 97.5 123 ILE B C 1
ATOM 2459 O O . ILE B 1 123 ? -8.586 -3.906 9.32 1 97.5 123 ILE B O 1
ATOM 2463 N N . ILE B 1 124 ? -9.711 -2.023 8.922 1 97.75 124 ILE B N 1
ATOM 2464 C CA . ILE B 1 124 ? -10.484 -2.621 7.836 1 97.75 124 ILE B CA 1
ATOM 2465 C C . ILE B 1 124 ? -9.57 -2.918 6.652 1 97.75 124 ILE B C 1
ATOM 2467 O O . ILE B 1 124 ? -9.695 -3.963 6.008 1 97.75 124 ILE B O 1
ATOM 2471 N N . GLY B 1 125 ? -8.664 -1.987 6.344 1 96.19 125 GLY B N 1
ATOM 2472 C CA . GLY B 1 125 ? -7.723 -2.225 5.262 1 96.19 125 GLY B CA 1
ATOM 2473 C C . GLY B 1 125 ? -6.844 -3.439 5.496 1 96.19 125 GLY B C 1
ATOM 2474 O O . GLY B 1 125 ? -6.68 -4.273 4.602 1 96.19 125 GLY B O 1
ATOM 2475 N N . ALA B 1 126 ? -6.312 -3.549 6.715 1 96.31 126 ALA B N 1
ATOM 2476 C CA . ALA B 1 126 ? -5.477 -4.695 7.055 1 96.31 126 ALA B CA 1
ATOM 2477 C C . ALA B 1 126 ? -6.277 -5.996 6.988 1 96.31 126 ALA B C 1
ATOM 2479 O O . ALA B 1 126 ? -5.797 -7 6.457 1 96.31 126 ALA B O 1
ATOM 2480 N N . ALA B 1 127 ? -7.445 -5.953 7.484 1 96.31 127 ALA B N 1
ATOM 2481 C CA . ALA B 1 127 ? -8.305 -7.133 7.449 1 96.31 127 ALA B CA 1
ATOM 2482 C C . ALA B 1 127 ? -8.586 -7.559 6.012 1 96.31 127 ALA B C 1
ATOM 2484 O O . ALA B 1 127 ? -8.523 -8.75 5.684 1 96.31 127 ALA B O 1
ATOM 2485 N N . SER B 1 128 ? -8.898 -6.637 5.172 1 95.12 128 SER B N 1
ATOM 2486 C CA . SER B 1 128 ? -9.172 -6.918 3.768 1 95.12 128 SER B CA 1
ATOM 2487 C C . SER B 1 128 ? -7.969 -7.562 3.088 1 95.12 128 SER B C 1
ATOM 2489 O O . SER B 1 128 ? -8.117 -8.516 2.322 1 95.12 128 SER B O 1
ATOM 2491 N N . SER B 1 129 ? -6.848 -7.031 3.385 1 94 129 SER B N 1
ATOM 2492 C CA . SER B 1 129 ? -5.621 -7.547 2.787 1 94 129 SER B CA 1
ATOM 2493 C C . SER B 1 129 ? -5.332 -8.969 3.256 1 94 129 SER B C 1
ATOM 2495 O O . SER B 1 129 ? -4.922 -9.82 2.463 1 94 129 SER B O 1
ATOM 2497 N N . LEU B 1 130 ? -5.566 -9.227 4.523 1 95.56 130 LEU B N 1
ATOM 2498 C CA . LEU B 1 130 ? -5.336 -10.555 5.07 1 95.56 130 LEU B CA 1
ATOM 2499 C C . LEU B 1 130 ? -6.293 -11.57 4.453 1 95.56 130 LEU B C 1
ATOM 2501 O O . LEU B 1 130 ? -5.883 -12.672 4.074 1 95.56 130 LEU B O 1
ATOM 2505 N N . ILE B 1 131 ? -7.504 -11.188 4.363 1 96.38 131 ILE B N 1
ATOM 2506 C CA . ILE B 1 131 ? -8.508 -12.078 3.799 1 96.38 131 ILE B CA 1
ATOM 2507 C C . ILE B 1 131 ? -8.18 -12.367 2.336 1 96.38 131 ILE B C 1
ATOM 2509 O O . ILE B 1 131 ? -8.266 -13.516 1.888 1 96.38 131 ILE B O 1
ATOM 2513 N N . GLU B 1 132 ? -7.82 -11.359 1.624 1 94.5 132 GLU B N 1
ATOM 2514 C CA . GLU B 1 132 ? -7.438 -11.555 0.228 1 94.5 132 GLU B CA 1
ATOM 2515 C C . GLU B 1 132 ? -6.27 -12.523 0.108 1 94.5 132 GLU B C 1
ATOM 2517 O O . GLU B 1 132 ? -6.25 -13.375 -0.789 1 94.5 132 GLU B O 1
ATOM 2522 N N . GLY B 1 133 ? -5.332 -12.328 0.996 1 94.62 133 GLY B N 1
ATOM 2523 C CA . GLY B 1 133 ? -4.211 -13.258 1.008 1 94.62 133 GLY B CA 1
ATOM 2524 C C . GLY B 1 133 ? -4.633 -14.695 1.216 1 94.62 133 GLY B C 1
ATOM 2525 O O . GLY B 1 133 ? -4.109 -15.602 0.561 1 94.62 133 GLY B O 1
ATOM 2526 N N . ILE B 1 134 ? -5.547 -14.906 2.086 1 95.88 134 ILE B N 1
ATOM 2527 C CA . ILE B 1 134 ? -6.066 -16.25 2.338 1 95.88 134 ILE B CA 1
ATOM 2528 C C . ILE B 1 134 ? -6.734 -16.781 1.075 1 95.88 134 ILE B C 1
ATOM 2530 O O . ILE B 1 134 ? -6.512 -17.938 0.689 1 95.88 134 ILE B O 1
ATOM 2534 N N . LEU B 1 135 ? -7.469 -15.984 0.407 1 96.62 135 LEU B N 1
ATOM 2535 C CA . LEU B 1 135 ? -8.164 -16.391 -0.81 1 96.62 135 LEU B CA 1
ATOM 2536 C C . LEU B 1 135 ? -7.172 -16.75 -1.908 1 96.62 135 LEU B C 1
ATOM 2538 O O . LEU B 1 135 ? -7.34 -17.766 -2.588 1 96.62 135 LEU B O 1
ATOM 2542 N N . ILE B 1 136 ? -6.195 -15.922 -2.051 1 95.5 136 ILE B N 1
ATOM 2543 C CA . ILE B 1 136 ? -5.184 -16.172 -3.07 1 95.5 136 ILE B CA 1
ATOM 2544 C C . ILE B 1 136 ? -4.465 -17.484 -2.783 1 95.5 136 ILE B C 1
ATOM 2546 O O . ILE B 1 136 ? -4.301 -18.312 -3.678 1 95.5 136 ILE B O 1
ATOM 2550 N N . ASN B 1 137 ? -4.141 -17.703 -1.554 1 96.12 137 ASN B N 1
ATOM 2551 C CA . ASN B 1 137 ? -3.418 -18.922 -1.198 1 96.12 137 ASN B CA 1
ATOM 2552 C C . ASN B 1 137 ? -4.289 -20.156 -1.377 1 96.12 137 ASN B C 1
ATOM 2554 O O . ASN B 1 137 ? -3.801 -21.219 -1.801 1 96.12 137 ASN B O 1
ATOM 2558 N N . ARG B 1 138 ? -5.516 -20.062 -1.049 1 96.19 138 ARG B N 1
ATOM 2559 C CA . ARG B 1 138 ? -6.43 -21.172 -1.306 1 96.19 138 ARG B CA 1
ATOM 2560 C C . ARG B 1 138 ? -6.543 -21.453 -2.799 1 96.19 138 ARG B C 1
ATOM 2562 O O . ARG B 1 138 ? -6.602 -22.609 -3.215 1 96.19 138 ARG B O 1
ATOM 2569 N N . SER B 1 139 ? -6.586 -20.438 -3.607 1 96.38 139 SER B N 1
ATOM 2570 C CA . SER B 1 139 ? -6.652 -20.609 -5.055 1 96.38 139 SER B CA 1
ATOM 2571 C C . SER B 1 139 ? -5.371 -21.219 -5.602 1 96.38 139 SER B C 1
ATOM 2573 O O . SER B 1 139 ? -5.418 -22.109 -6.449 1 96.38 139 SER B O 1
ATOM 2575 N N . LEU B 1 140 ? -4.285 -20.75 -5.031 1 95.38 140 LEU B N 1
ATOM 2576 C CA . LEU B 1 140 ? -2.986 -21.234 -5.477 1 95.38 140 LEU B CA 1
ATOM 2577 C C . LEU B 1 140 ? -2.818 -22.719 -5.141 1 95.38 140 LEU B C 1
ATOM 2579 O O . LEU B 1 140 ? -2.09 -23.438 -5.832 1 95.38 140 LEU B O 1
ATOM 2583 N N . SER B 1 141 ? -3.521 -23.156 -4.152 1 94.94 141 SER B N 1
ATOM 2584 C CA . SER B 1 141 ? -3.426 -24.547 -3.746 1 94.94 141 SER B CA 1
ATOM 2585 C C . SER B 1 141 ? -3.973 -25.469 -4.824 1 94.94 141 SER B C 1
ATOM 2587 O O . SER B 1 141 ? -3.611 -26.656 -4.883 1 94.94 141 SER B O 1
ATOM 2589 N N . ASP B 1 142 ? -4.781 -24.984 -5.73 1 95.56 142 ASP B N 1
ATOM 2590 C CA . ASP B 1 142 ? -5.391 -25.781 -6.785 1 95.56 142 ASP B CA 1
ATOM 2591 C C . ASP B 1 142 ? -4.598 -25.672 -8.086 1 95.56 142 ASP B C 1
ATOM 2593 O O . ASP B 1 142 ? -4.938 -26.328 -9.078 1 95.56 142 ASP B O 1
ATOM 2597 N N . VAL B 1 143 ? -3.592 -24.828 -8.07 1 96 143 VAL B N 1
ATOM 2598 C CA . VAL B 1 143 ? -2.75 -24.719 -9.25 1 96 143 VAL B CA 1
ATOM 2599 C C . VAL B 1 143 ? -1.767 -25.875 -9.305 1 96 143 VAL B C 1
ATOM 2601 O O . VAL B 1 143 ? -1.128 -26.203 -8.305 1 96 143 VAL B O 1
ATOM 2604 N N . GLN B 1 144 ? -1.686 -26.484 -10.344 1 96.75 144 GLN B N 1
ATOM 2605 C CA . GLN B 1 144 ? -0.752 -27.578 -10.547 1 96.75 144 GLN B CA 1
ATOM 2606 C C . GLN B 1 144 ? 0.597 -27.078 -11.047 1 96.75 144 GLN B C 1
ATOM 2608 O O . GLN B 1 144 ? 0.747 -26.781 -12.234 1 96.75 144 GLN B O 1
ATOM 2613 N N . ILE B 1 145 ? 1.489 -27.047 -10.219 1 96.06 145 ILE B N 1
ATOM 2614 C CA . ILE B 1 145 ? 2.836 -26.562 -10.492 1 96.06 145 ILE B CA 1
ATOM 2615 C C . ILE B 1 145 ? 3.828 -27.719 -10.422 1 96.06 145 ILE B C 1
ATOM 2617 O O . ILE B 1 145 ? 3.838 -28.484 -9.453 1 96.06 145 ILE B O 1
ATOM 2621 N N . ALA B 1 146 ? 4.68 -27.828 -11.352 1 96.56 146 ALA B N 1
ATOM 2622 C CA . ALA B 1 146 ? 5.562 -28.984 -11.453 1 96.56 146 ALA B CA 1
ATOM 2623 C C . ALA B 1 146 ? 6.945 -28.672 -10.883 1 96.56 146 ALA B C 1
ATOM 2625 O O . ALA B 1 146 ? 7.574 -29.531 -10.258 1 96.56 146 ALA B O 1
ATOM 2626 N N . ASN B 1 147 ? 7.402 -27.469 -11.023 1 96.5 147 ASN B N 1
ATOM 2627 C CA . ASN B 1 147 ? 8.828 -27.266 -10.797 1 96.5 147 ASN B CA 1
ATOM 2628 C C . ASN B 1 147 ? 9.078 -26.203 -9.719 1 96.5 147 ASN B C 1
ATOM 2630 O O . ASN B 1 147 ? 10.211 -25.75 -9.539 1 96.5 147 ASN B O 1
ATOM 2634 N N . ALA B 1 148 ? 8.008 -25.734 -9.039 1 96.56 148 ALA B N 1
ATOM 2635 C CA . ALA B 1 148 ? 8.172 -24.703 -8.031 1 96.56 148 ALA B CA 1
ATOM 2636 C C . ALA B 1 148 ? 7.047 -24.75 -6.996 1 96.56 148 ALA B C 1
ATOM 2638 O O . ALA B 1 148 ? 6.082 -25.484 -7.16 1 96.56 148 ALA B O 1
ATOM 2639 N N . THR B 1 149 ? 7.223 -24.031 -5.941 1 95.44 149 THR B N 1
ATOM 2640 C CA . THR B 1 149 ? 6.164 -23.719 -4.988 1 95.44 149 THR B CA 1
ATOM 2641 C C . THR B 1 149 ? 5.887 -22.219 -4.965 1 95.44 149 THR B C 1
ATOM 2643 O O . THR B 1 149 ? 6.816 -21.406 -4.98 1 95.44 149 THR B O 1
ATOM 2646 N N . ILE B 1 150 ? 4.652 -21.953 -5.07 1 94.81 150 ILE B N 1
ATOM 2647 C CA . ILE B 1 150 ? 4.219 -20.562 -5.047 1 94.81 150 ILE B CA 1
ATOM 2648 C C . ILE B 1 150 ? 3.275 -20.328 -3.867 1 94.81 150 ILE B C 1
ATOM 2650 O O . ILE B 1 150 ? 2.406 -21.172 -3.594 1 94.81 150 ILE B O 1
ATOM 2654 N N . SER B 1 151 ? 3.488 -19.266 -3.121 1 93.62 151 SER B N 1
ATOM 2655 C CA . SER B 1 151 ? 2.549 -18.828 -2.094 1 93.62 151 SER B CA 1
ATOM 2656 C C . SER B 1 151 ? 2.498 -17.297 -1.997 1 93.62 151 SER B C 1
ATOM 2658 O O . SER B 1 151 ? 3.439 -16.625 -2.406 1 93.62 151 SER B O 1
ATOM 2660 N N . TYR B 1 152 ? 1.44 -16.875 -1.521 1 91.88 152 TYR B N 1
ATOM 2661 C CA . TYR B 1 152 ? 1.282 -15.445 -1.291 1 91.88 152 TYR B CA 1
ATOM 2662 C C . TYR B 1 152 ? 1.754 -15.062 0.107 1 91.88 152 TYR B C 1
ATOM 2664 O O . TYR B 1 152 ? 1.407 -15.727 1.089 1 91.88 152 TYR B O 1
ATOM 2672 N N . SER B 1 153 ? 2.727 -14.062 0.307 1 85.06 153 SER B N 1
ATOM 2673 C CA . SER B 1 153 ? 3.389 -13.672 1.547 1 85.06 153 SER B CA 1
ATOM 2674 C C . SER B 1 153 ? 2.447 -12.883 2.451 1 85.06 153 SER B C 1
ATOM 2676 O O . SER B 1 153 ? 2.598 -12.898 3.676 1 85.06 153 SER B O 1
ATOM 2678 N N . ASN B 1 154 ? 1.397 -12.555 2.438 1 78.31 154 ASN B N 1
ATOM 2679 C CA . ASN B 1 154 ? 0.417 -11.75 3.158 1 78.31 154 ASN B CA 1
ATOM 2680 C C . ASN B 1 154 ? 1.076 -10.586 3.889 1 78.31 154 ASN B C 1
ATOM 2682 O O . ASN B 1 154 ? 0.529 -10.07 4.863 1 78.31 154 ASN B O 1
ATOM 2686 N N . ILE B 1 155 ? 2.191 -10.172 3.543 1 82.88 155 ILE B N 1
ATOM 2687 C CA . ILE B 1 155 ? 2.891 -9.086 4.223 1 82.88 155 ILE B CA 1
ATOM 2688 C C . ILE B 1 155 ? 2.252 -7.746 3.855 1 82.88 155 ILE B C 1
ATOM 2690 O O . ILE B 1 155 ? 2.516 -6.73 4.5 1 82.88 155 ILE B O 1
ATOM 2694 N N . GLN B 1 156 ? 1.397 -7.785 2.982 1 83.44 156 GLN B N 1
ATOM 2695 C CA . GLN B 1 156 ? 0.773 -6.566 2.479 1 83.44 156 GLN B CA 1
ATOM 2696 C C . GLN B 1 156 ? -0.061 -5.887 3.561 1 83.44 156 GLN B C 1
ATOM 2698 O O . GLN B 1 156 ? -0.249 -4.668 3.533 1 83.44 156 GLN B O 1
ATOM 2703 N N . PHE B 1 157 ? -0.473 -6.68 4.5 1 89.06 157 PHE B N 1
ATOM 2704 C CA . PHE B 1 157 ? -1.292 -6.07 5.539 1 89.06 157 PHE B CA 1
ATOM 2705 C C . PHE B 1 157 ? -0.489 -5.047 6.332 1 89.06 157 PHE B C 1
ATOM 2707 O O . PHE B 1 157 ? -1.051 -4.09 6.871 1 89.06 157 PHE B O 1
ATOM 2714 N N . ALA B 1 158 ? 0.76 -5.18 6.406 1 88.69 158 ALA B N 1
ATOM 2715 C CA . ALA B 1 158 ? 1.633 -4.266 7.137 1 88.69 158 ALA B CA 1
ATOM 2716 C C . ALA B 1 158 ? 1.583 -2.863 6.531 1 88.69 158 ALA B C 1
ATOM 2718 O O . ALA B 1 158 ? 1.686 -1.867 7.25 1 88.69 158 ALA B O 1
ATOM 2719 N N . ASP B 1 159 ? 1.386 -2.779 5.246 1 87.62 159 ASP B N 1
ATOM 2720 C CA . ASP B 1 159 ? 1.269 -1.481 4.59 1 87.62 159 ASP B CA 1
ATOM 2721 C C . ASP B 1 159 ? 0.061 -0.708 5.113 1 87.62 159 ASP B C 1
ATOM 2723 O O . ASP B 1 159 ? 0.15 0.495 5.367 1 87.62 159 ASP B O 1
ATOM 2727 N N . TYR B 1 160 ? -0.97 -1.399 5.246 1 93.12 160 TYR B N 1
ATOM 2728 C CA . TYR B 1 160 ? -2.182 -0.766 5.75 1 93.12 160 TYR B CA 1
ATOM 2729 C C . TYR B 1 160 ? -2.006 -0.331 7.199 1 93.12 160 TYR B C 1
ATOM 2731 O O . TYR B 1 160 ? -2.439 0.757 7.586 1 93.12 160 TYR B O 1
ATOM 2739 N N . VAL B 1 161 ? -1.367 -1.117 7.934 1 94.38 161 VAL B N 1
ATOM 2740 C CA . VAL B 1 161 ? -1.127 -0.793 9.336 1 94.38 161 VAL B CA 1
ATOM 2741 C C . VAL B 1 161 ? -0.229 0.438 9.438 1 94.38 161 VAL B C 1
ATOM 2743 O O . VAL B 1 161 ? -0.545 1.389 10.156 1 94.38 161 VAL B O 1
ATOM 2746 N N . ILE B 1 162 ? 0.808 0.427 8.695 1 90.31 162 ILE B N 1
ATOM 2747 C CA . ILE B 1 162 ? 1.755 1.536 8.719 1 90.31 162 ILE B CA 1
ATOM 2748 C C . ILE B 1 162 ? 1.07 2.814 8.242 1 90.31 162 ILE B C 1
ATOM 2750 O O . ILE B 1 162 ? 1.207 3.871 8.867 1 90.31 162 ILE B O 1
ATOM 2754 N N . ASN B 1 163 ? 0.328 2.695 7.18 1 92.75 163 ASN B N 1
ATOM 2755 C CA . ASN B 1 163 ? -0.39 3.854 6.656 1 92.75 163 ASN B CA 1
ATOM 2756 C C . ASN B 1 163 ? -1.394 4.395 7.672 1 92.75 163 ASN B C 1
ATOM 2758 O O . ASN B 1 163 ? -1.519 5.609 7.844 1 92.75 163 ASN B O 1
ATOM 2762 N N . GLY B 1 164 ? -2.078 3.463 8.266 1 94.81 164 GLY B N 1
ATOM 2763 C CA . GLY B 1 164 ? -3.008 3.881 9.305 1 94.81 164 GLY B CA 1
ATOM 2764 C C . GLY B 1 164 ? -2.33 4.586 10.469 1 94.81 164 GLY B C 1
ATOM 2765 O O . GLY B 1 164 ? -2.793 5.633 10.922 1 94.81 164 GLY B O 1
ATOM 2766 N N . ILE B 1 165 ? -1.239 4.102 10.906 1 92.69 165 ILE B N 1
ATOM 2767 C CA . ILE B 1 165 ? -0.482 4.684 12.008 1 92.69 165 ILE B CA 1
ATOM 2768 C C . ILE B 1 165 ? -0.01 6.086 11.625 1 92.69 165 ILE B C 1
ATOM 2770 O O . ILE B 1 165 ? -0.089 7.016 12.43 1 92.69 165 ILE B O 1
ATOM 2774 N N . VAL B 1 166 ? 0.447 6.207 10.422 1 91.38 166 VAL B N 1
ATOM 2775 C CA . VAL B 1 166 ? 0.934 7.5 9.953 1 91.38 166 VAL B CA 1
ATOM 2776 C C . VAL B 1 166 ? -0.196 8.523 10.008 1 91.38 166 VAL B C 1
ATOM 2778 O O . VAL B 1 166 ? -0.008 9.641 10.492 1 91.38 166 VAL B O 1
ATOM 2781 N N . LEU B 1 167 ? -1.333 8.172 9.594 1 94.38 167 LEU B N 1
ATOM 2782 C CA . LEU B 1 167 ? -2.467 9.086 9.609 1 94.38 167 LEU B CA 1
ATOM 2783 C C . LEU B 1 167 ? -2.865 9.43 11.039 1 94.38 167 LEU B C 1
ATOM 2785 O O . LEU B 1 167 ? -3.225 10.57 11.336 1 94.38 167 LEU B O 1
ATOM 2789 N N . ILE B 1 168 ? -2.773 8.469 11.875 1 94.5 168 ILE B N 1
ATOM 2790 C CA . ILE B 1 168 ? -3.09 8.688 13.281 1 94.5 168 ILE B CA 1
ATOM 2791 C C . ILE B 1 168 ? -2.082 9.664 13.891 1 94.5 168 ILE B C 1
ATOM 2793 O O . ILE B 1 168 ? -2.457 10.578 14.633 1 94.5 168 ILE B O 1
ATOM 2797 N N . ILE B 1 169 ? -0.868 9.469 13.586 1 91.56 169 ILE B N 1
ATOM 2798 C CA . ILE B 1 169 ? 0.173 10.375 14.055 1 91.56 169 ILE B CA 1
ATOM 2799 C C . ILE B 1 169 ? -0.117 11.789 13.562 1 91.56 169 ILE B C 1
ATOM 2801 O O . ILE B 1 169 ? -0.034 12.758 14.328 1 91.56 169 ILE B O 1
ATOM 2805 N N . PHE B 1 170 ? -0.521 11.906 12.289 1 91.81 170 PHE B N 1
ATOM 2806 C CA . PHE B 1 170 ? -0.857 13.211 11.734 1 91.81 170 PHE B CA 1
ATOM 2807 C C . PHE B 1 170 ? -2.053 13.82 12.461 1 91.81 170 PHE B C 1
ATOM 2809 O O . PHE B 1 170 ? -2.09 15.031 12.703 1 91.81 170 PHE B O 1
ATOM 2816 N N . SER B 1 171 ? -2.957 12.992 12.703 1 94.12 171 SER B N 1
ATOM 2817 C CA . SER B 1 171 ? -4.129 13.453 13.445 1 94.12 171 SER B CA 1
ATOM 2818 C C . SER B 1 171 ? -3.742 14.008 14.812 1 94.12 171 SER B C 1
ATOM 2820 O O . SER B 1 171 ? -4.199 15.086 15.203 1 94.12 171 SER B O 1
ATOM 2822 N N . LEU B 1 172 ? -2.916 13.305 15.5 1 92.69 172 LEU B N 1
ATOM 2823 C CA . LEU B 1 172 ? -2.475 13.727 16.828 1 92.69 172 LEU B CA 1
ATOM 2824 C C . LEU B 1 172 ? -1.651 15.008 16.75 1 92.69 172 LEU B C 1
ATOM 2826 O O . LEU B 1 172 ? -1.767 15.883 17.609 1 92.69 172 LEU B O 1
ATOM 2830 N N . ALA B 1 173 ? -0.818 15.086 15.797 1 90.75 173 ALA B N 1
ATOM 2831 C CA . ALA B 1 173 ? -0.046 16.312 15.586 1 90.75 173 ALA B CA 1
ATOM 2832 C C . ALA B 1 173 ? -0.963 17.484 15.289 1 90.75 173 ALA B C 1
ATOM 2834 O O . ALA B 1 173 ? -0.739 18.594 15.789 1 90.75 173 ALA B O 1
ATOM 2835 N N . LEU B 1 174 ? -1.932 17.281 14.469 1 91.69 174 LEU B N 1
ATOM 2836 C CA . LEU B 1 174 ? -2.895 18.328 14.133 1 91.69 174 LEU B CA 1
ATOM 2837 C C . LEU B 1 174 ? -3.678 18.75 15.375 1 91.69 174 LEU B C 1
ATOM 2839 O O . LEU B 1 174 ? -3.963 19.938 15.547 1 91.69 174 LEU B O 1
ATOM 2843 N N . LYS B 1 175 ? -4.039 17.828 16.172 1 91.88 175 LYS B N 1
ATOM 2844 C CA . LYS B 1 175 ? -4.754 18.141 17.406 1 91.88 175 LYS B CA 1
ATOM 2845 C C . LYS B 1 175 ? -3.949 19.094 18.281 1 91.88 175 LYS B C 1
ATOM 2847 O O . LYS B 1 175 ? -4.488 20.078 18.797 1 91.88 175 LYS B O 1
ATOM 2852 N N . LYS B 1 176 ? -2.748 18.797 18.422 1 86.75 176 LYS B N 1
ATOM 2853 C CA . LYS B 1 176 ? -1.869 19.656 19.203 1 86.75 176 LYS B CA 1
ATOM 2854 C C . LYS B 1 176 ? -1.808 21.062 18.609 1 86.75 176 LYS B C 1
ATOM 2856 O O . LYS B 1 176 ? -1.811 22.062 19.344 1 86.75 176 LYS B O 1
ATOM 2861 N N . ALA B 1 177 ? -1.708 21.125 17.359 1 85.44 177 ALA B N 1
ATOM 2862 C CA . ALA B 1 177 ? -1.62 22.406 16.688 1 85.44 177 ALA B CA 1
ATOM 2863 C C . ALA B 1 177 ? -2.92 23.203 16.828 1 85.44 177 ALA B C 1
ATOM 2865 O O . ALA B 1 177 ? -2.896 24.422 17.016 1 85.44 177 ALA B O 1
ATOM 2866 N N . VAL B 1 178 ? -4.008 22.547 16.641 1 86.12 178 VAL B N 1
ATOM 2867 C CA . VAL B 1 178 ? -5.316 23.188 16.734 1 86.12 178 VAL B CA 1
ATOM 2868 C C . VAL B 1 178 ? -5.512 23.75 18.141 1 86.12 178 VAL B C 1
ATOM 2870 O O . VAL B 1 178 ? -6.012 24.875 18.297 1 86.12 178 VAL B O 1
ATOM 2873 N N . ILE B 1 179 ? -5.164 23.047 19.156 1 86 179 ILE B N 1
ATOM 2874 C CA . ILE B 1 179 ? -5.289 23.484 20.531 1 86 179 ILE B CA 1
ATOM 2875 C C . ILE B 1 179 ? -4.406 24.719 20.766 1 86 179 ILE B C 1
ATOM 2877 O O . ILE B 1 179 ? -4.828 25.688 21.406 1 86 179 ILE B O 1
ATOM 2881 N N . ALA B 1 180 ? -3.258 24.766 20.219 1 78.75 180 ALA B N 1
ATOM 2882 C CA . ALA B 1 180 ? -2.344 25.906 20.359 1 78.75 180 ALA B CA 1
ATOM 2883 C C . ALA B 1 180 ? -2.908 27.156 19.703 1 78.75 180 ALA B C 1
ATOM 2885 O O . ALA B 1 180 ? -2.775 28.266 20.219 1 78.75 180 ALA B O 1
ATOM 2886 N N . VAL B 1 181 ? -3.531 26.984 18.594 1 77.31 181 VAL B N 1
ATOM 2887 C CA . VAL B 1 181 ? -4.105 28.109 17.875 1 77.31 181 VAL B CA 1
ATOM 2888 C C . VAL B 1 181 ? -5.324 28.641 18.609 1 77.31 181 VAL B C 1
ATOM 2890 O O . VAL B 1 181 ? -5.52 29.859 18.719 1 77.31 181 VAL B O 1
ATOM 2893 N N . GLU B 1 182 ? -6.117 27.812 19.094 1 77.25 182 GLU B N 1
ATOM 2894 C CA . GLU B 1 182 ? -7.309 28.219 19.828 1 77.25 182 GLU B CA 1
ATOM 2895 C C . GLU B 1 182 ? -6.934 28.906 21.141 1 77.25 182 GLU B C 1
ATOM 2897 O O . GLU B 1 182 ? -7.578 29.891 21.531 1 77.25 182 GLU B O 1
ATOM 2902 N N . GLU B 1 183 ? -5.961 28.406 21.797 1 74.5 183 GLU B N 1
ATOM 2903 C CA . GLU B 1 183 ? -5.508 29.031 23.047 1 74.5 183 GLU B CA 1
ATOM 2904 C C . GLU B 1 183 ? -4.945 30.422 22.781 1 74.5 183 GLU B C 1
ATOM 2906 O O . GLU B 1 183 ? -5.137 31.344 23.594 1 74.5 183 GLU B O 1
ATOM 2911 N N . ASN B 1 184 ? -4.242 30.594 21.703 1 69.19 184 ASN B N 1
ATOM 2912 C CA . ASN B 1 184 ? -3.697 31.891 21.359 1 69.19 184 ASN B CA 1
ATOM 2913 C C . ASN B 1 184 ? -4.801 32.875 21 1 69.19 184 ASN B C 1
ATOM 2915 O O . ASN B 1 184 ? -4.652 34.094 21.203 1 69.19 184 ASN B O 1
ATOM 2919 N N . LYS B 1 185 ? -5.82 32.562 20.438 1 68.69 185 LYS B N 1
ATOM 2920 C CA . LYS B 1 185 ? -6.949 33.438 20.125 1 68.69 185 LYS B CA 1
ATOM 2921 C C . LYS B 1 185 ? -7.605 33.969 21.391 1 68.69 185 LYS B C 1
ATOM 2923 O O . LYS B 1 185 ? -8.125 35.062 21.406 1 68.69 185 LYS B O 1
ATOM 2928 N N . HIS B 1 186 ? -7.547 33.156 22.328 1 59.28 186 HIS B N 1
ATOM 2929 C CA . HIS B 1 186 ? -8.188 33.562 23.562 1 59.28 186 HIS B CA 1
ATOM 2930 C C . HIS B 1 186 ? -7.281 34.531 24.359 1 59.28 186 HIS B C 1
ATOM 2932 O O . HIS B 1 186 ? -7.711 35.094 25.359 1 59.28 186 HIS B O 1
ATOM 2938 N N . THR B 1 187 ? -6.062 34.5 24.031 1 53.47 187 THR B N 1
ATOM 2939 C CA . THR B 1 187 ? -5.168 35.375 24.781 1 53.47 187 THR B CA 1
ATOM 2940 C C . THR B 1 187 ? -5.059 36.75 24.094 1 53.47 187 THR B C 1
ATOM 2942 O O . THR B 1 187 ? -4.426 37.656 24.625 1 53.47 187 THR B O 1
ATOM 2945 N N . ILE B 1 188 ? -5.645 37 23.031 1 45.06 188 ILE B N 1
ATOM 2946 C CA . ILE B 1 188 ? -5.754 38.344 22.453 1 45.06 188 ILE B CA 1
ATOM 2947 C C . ILE B 1 188 ? -7.102 38.938 22.828 1 45.06 188 ILE B C 1
ATOM 2949 O O . ILE B 1 188 ? -8.133 38.25 22.797 1 45.06 188 ILE B O 1
#

Nearest PDB structures (foldseek):
  2z0v-assembly1_A  TM=1.907E-01  e=4.069E+00  Homo sapiens

Secondary structure (DSSP, 8-state):
-HHHHHHHHHHHHHHHHHHHHHHHHHHHHHHHHHH-TTSHHHHHH-S-----SSEEEEESS--GGGG-HHHHHHHHHHHHHHHHHHHHHHHHHHHHHHHHHHS-S--HHHHHHHHHHHHIIIIIIHHHHHHHHHHHHHHHTTS-BSSEEEEE--TTHHHHHHHHHHHHHHHHHHHHHHHHHHHHHTT-/-HHHHHHHHHHHHHHHHHHHHHHHHHHHHHHHHHH-TTSHHHHHH-S-----SSEEEEESS--GGGG-HHHHHHHHHHHHHHHHHHHHHHHHHHHHHHHHHHS-S--HHHHHHHHHHHHIIIIIIHHHHHHH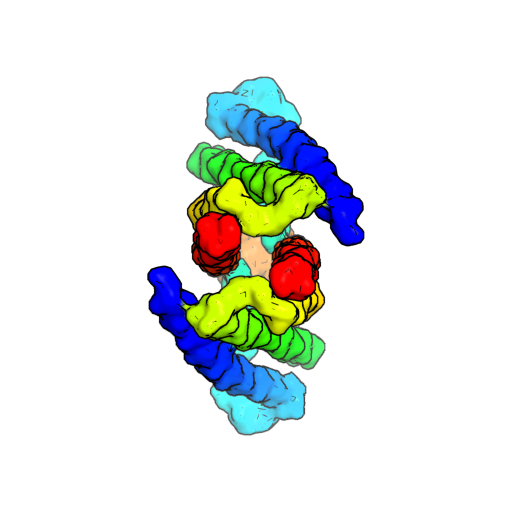HHHHHHHHTTS-BSSEEEEE--TTHHHHHHHHHHHHHHHHHHHHHHHHHHHHHTT-

Organism: NCBI:txid2021314

Solvent-accessible surface area (backbone atoms only — not comparable to full-atom values): 19021 Å² total; per-residue (Å²): 113,58,61,55,30,44,51,53,16,52,52,24,47,52,51,24,53,51,49,46,52,52,42,51,51,51,51,52,55,45,45,30,53,60,78,37,60,84,37,72,66,34,61,71,66,57,78,85,73,81,82,53,78,60,43,42,72,48,58,80,55,85,55,72,62,70,71,34,65,70,48,42,47,50,50,44,52,27,52,50,30,46,45,48,36,53,36,50,47,24,49,43,47,18,55,46,27,44,40,37,43,75,69,42,64,72,35,74,67,42,27,51,43,32,35,52,46,10,50,39,32,27,51,44,35,18,50,23,40,43,46,45,31,51,51,52,39,56,54,49,68,72,53,48,56,76,51,44,47,73,45,56,55,53,54,64,24,55,56,26,36,51,52,10,49,51,33,34,51,50,17,53,48,45,44,54,48,36,51,54,52,56,56,53,57,68,73,102,112,57,62,55,30,46,52,52,15,52,51,25,47,52,49,24,52,52,49,45,52,53,43,50,51,51,51,53,56,45,45,30,52,61,78,36,58,84,37,73,66,30,62,70,63,56,77,84,74,81,84,52,78,58,45,42,70,48,58,77,56,87,56,73,63,70,71,33,65,69,49,43,46,51,50,42,52,27,51,51,31,47,45,49,37,54,34,50,46,24,48,43,48,18,54,47,28,43,39,39,45,76,70,43,66,73,35,75,65,44,26,52,44,33,36,52,46,11,50,40,31,26,52,43,34,17,50,22,40,44,47,45,32,51,51,50,38,57,54,48,68,74,52,47,54,77,51,45,46,72,43,59,56,52,53,62,23,54,56,26,36,51,53,10,48,52,32,35,51,51,17,53,48,45,45,55,47,36,53,53,53,55,55,52,57,68,71,102

Radius of gyration: 23.86 Å; Cα contacts (8 Å, |Δi|>4): 484; chains: 2; bounding box: 67×71×42 Å

Foldseek 3Di:
DLVVLVVLLVVLVVCLVVLVVVLVVVLVLLVCVQPPVPDPSVVVVDFDDQDADPDDDDDPDDFPLSNDNVLSVLSSLLSVLVSQLSNLLSVLSSVQSVCCSVPRNLDLVNLVSLLVNLVSLLPSVLVSLQSSQVSVQSSLVRDDDDPDDDGDPSCVSVVSNVSSVVSNVVSVVSVVVSVVVVVVVVVD/DLVVLVVLLVVLVVCLVVLVVVLVVVLVLLVCVQPPVPDPSNVVVDFDDQDADPDDDDDPDDFPLSNDNVLSVLSSLLSVLVSQLSNLLSVLSSVQSVCCSPPRNLDLVNLVSLLVNLCSLLPSVLVSLQSSQVSVQSVLVRDDDDPDDDGDPSCVSVVSNVSSVVSNVVSVVSVVVSVVVVVVVVVD